Protein AF-0000000085014020 (afdb_homodimer)

Structure (mmCIF, N/CA/C/O backbone):
data_AF-0000000085014020-model_v1
#
loop_
_entity.id
_entity.type
_entity.pdbx_description
1 polymer 'DinB/YfiT family protein'
#
loop_
_atom_site.group_PDB
_atom_site.id
_atom_site.type_symbol
_atom_site.label_atom_id
_atom_site.label_alt_id
_atom_site.label_comp_id
_atom_site.label_asym_id
_atom_site.label_entity_id
_atom_site.label_seq_id
_atom_site.pdbx_PDB_ins_code
_atom_site.Cartn_x
_atom_site.Cartn_y
_atom_site.Cartn_z
_atom_site.occupancy
_atom_site.B_iso_or_equiv
_atom_site.auth_seq_id
_atom_site.auth_comp_id
_atom_site.auth_asym_id
_atom_site.auth_atom_id
_atom_site.pdbx_PDB_model_num
ATOM 1 N N . MET A 1 1 ? 12.609 -17.344 11.773 1 92.31 1 MET A N 1
ATOM 2 C CA . MET A 1 1 ? 11.641 -16.344 12.195 1 92.31 1 MET A CA 1
ATOM 3 C C . MET A 1 1 ? 10.984 -16.734 13.516 1 92.31 1 MET A C 1
ATOM 5 O O . MET A 1 1 ? 10.555 -17.875 13.688 1 92.31 1 MET A O 1
ATOM 9 N N . THR A 1 2 ? 10.836 -15.805 14.453 1 94.69 2 THR A N 1
ATOM 10 C CA . THR A 1 2 ? 10.18 -16.109 15.719 1 94.69 2 THR A CA 1
ATOM 11 C C . THR A 1 2 ? 8.688 -16.359 15.508 1 94.69 2 THR A C 1
ATOM 13 O O . THR A 1 2 ? 8.125 -15.93 14.5 1 94.69 2 THR A O 1
ATOM 16 N N . PRO A 1 3 ? 8.094 -17.031 16.422 1 96.56 3 PRO A N 1
AT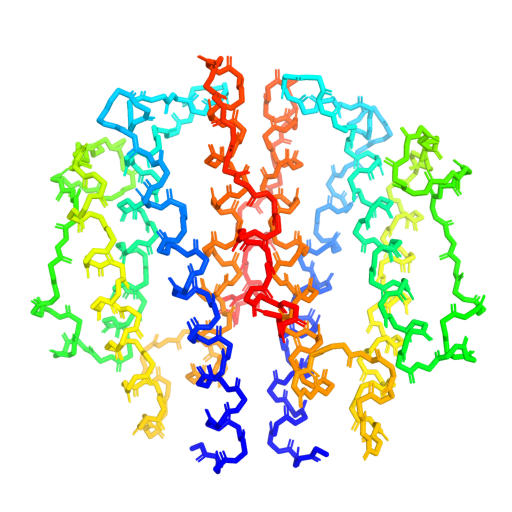OM 17 C CA . PRO A 1 3 ? 6.66 -17.297 16.297 1 96.56 3 PRO A CA 1
ATOM 18 C C . PRO A 1 3 ? 5.832 -16.016 16.172 1 96.56 3 PRO A C 1
ATOM 20 O O . PRO A 1 3 ? 4.879 -15.961 15.398 1 96.56 3 PRO A O 1
ATOM 23 N N . GLU A 1 4 ? 6.191 -15.008 16.875 1 97.12 4 GLU A N 1
ATOM 24 C CA . GLU A 1 4 ? 5.438 -13.758 16.812 1 97.12 4 GLU A CA 1
ATOM 25 C C . GLU A 1 4 ? 5.594 -13.094 15.445 1 97.12 4 GLU A C 1
ATOM 27 O O . GLU A 1 4 ? 4.609 -12.641 14.859 1 97.12 4 GLU A O 1
ATOM 32 N N . THR A 1 5 ? 6.883 -13.047 14.977 1 97.62 5 THR A N 1
ATOM 33 C CA . THR A 1 5 ? 7.129 -12.445 13.672 1 97.62 5 THR A CA 1
ATOM 34 C C . THR A 1 5 ? 6.383 -13.195 12.578 1 97.62 5 THR A C 1
ATOM 36 O O . THR A 1 5 ? 5.762 -12.578 11.703 1 97.62 5 THR A O 1
ATOM 39 N N . ARG A 1 6 ? 6.398 -14.508 12.742 1 98.12 6 ARG A N 1
ATOM 40 C CA . ARG A 1 6 ? 5.688 -15.344 11.781 1 98.12 6 ARG A CA 1
ATOM 41 C C . ARG A 1 6 ? 4.188 -15.055 11.805 1 98.12 6 ARG A C 1
ATOM 43 O O . ARG A 1 6 ? 3.557 -14.93 10.758 1 98.12 6 ARG A O 1
ATOM 50 N N . ALA A 1 7 ? 3.625 -14.961 12.953 1 98.44 7 ALA A N 1
ATOM 51 C CA . ALA A 1 7 ? 2.189 -14.734 13.102 1 98.44 7 ALA A CA 1
ATOM 52 C C . ALA A 1 7 ? 1.787 -13.367 12.547 1 98.44 7 ALA A C 1
ATOM 54 O O . ALA A 1 7 ? 0.738 -13.234 11.914 1 98.44 7 ALA A O 1
ATOM 55 N N . VAL A 1 8 ? 2.609 -12.359 12.812 1 98.5 8 VAL A N 1
ATOM 56 C CA . VAL A 1 8 ? 2.344 -11.008 12.328 1 98.5 8 VAL A CA 1
ATOM 57 C C . VAL A 1 8 ? 2.346 -10.992 10.805 1 98.5 8 VAL A C 1
ATOM 59 O O . VAL A 1 8 ? 1.437 -10.445 10.18 1 98.5 8 VAL A O 1
ATOM 62 N N . LEU A 1 9 ? 3.344 -11.641 10.203 1 98.75 9 LEU A N 1
ATOM 63 C CA . LEU A 1 9 ? 3.459 -11.648 8.75 1 98.75 9 LEU A CA 1
ATOM 64 C C . LEU A 1 9 ? 2.363 -12.508 8.125 1 98.75 9 LEU A C 1
ATOM 66 O O . LEU A 1 9 ? 1.848 -12.18 7.055 1 98.75 9 LEU A O 1
ATOM 70 N N . ALA A 1 10 ? 2.006 -13.641 8.797 1 98.81 10 ALA A N 1
ATOM 71 C CA . ALA A 1 10 ? 0.925 -14.484 8.297 1 98.81 10 ALA A CA 1
ATOM 72 C C . ALA A 1 10 ? -0.384 -13.703 8.211 1 98.81 10 ALA A C 1
ATOM 74 O O . ALA A 1 10 ? -1.109 -13.805 7.215 1 98.81 10 ALA A O 1
ATOM 75 N N . THR A 1 11 ? -0.675 -12.953 9.227 1 98.75 11 THR A N 1
ATOM 76 C CA . THR A 1 11 ? -1.887 -12.141 9.281 1 98.75 11 THR A CA 1
ATOM 77 C C . THR A 1 11 ? -1.892 -11.102 8.164 1 98.75 11 THR A C 1
ATOM 79 O O . THR A 1 11 ? -2.908 -10.906 7.496 1 98.75 11 THR A O 1
ATOM 82 N N . ALA A 1 12 ? -0.792 -10.438 7.949 1 98.75 12 ALA A N 1
ATOM 83 C CA . ALA A 1 12 ? -0.686 -9.414 6.914 1 98.75 12 ALA A CA 1
ATOM 84 C C . ALA A 1 12 ? -0.849 -10.023 5.523 1 98.75 12 ALA A C 1
ATOM 86 O O . ALA A 1 12 ? -1.526 -9.445 4.664 1 98.75 12 ALA A O 1
ATOM 87 N N . VAL A 1 13 ? -0.208 -11.148 5.309 1 98.88 13 VAL A N 1
ATOM 88 C CA . VAL A 1 13 ? -0.276 -11.836 4.02 1 98.88 13 VAL A CA 1
ATOM 89 C C . VAL A 1 13 ? -1.709 -12.289 3.752 1 98.88 13 VAL A C 1
ATOM 91 O O . VAL A 1 13 ? -2.211 -12.148 2.635 1 98.88 13 VAL A O 1
ATOM 94 N N . GLU A 1 14 ? -2.363 -12.852 4.727 1 98.75 14 GLU A N 1
ATOM 95 C CA . GLU A 1 14 ? -3.754 -13.266 4.574 1 98.75 14 GLU A CA 1
ATOM 96 C C . GLU A 1 14 ? -4.652 -12.078 4.254 1 98.75 14 GLU A C 1
ATOM 98 O O . GLU A 1 14 ? -5.535 -12.172 3.395 1 98.75 14 GLU A O 1
ATOM 103 N N . ALA A 1 15 ? -4.52 -10.961 4.953 1 98.81 15 ALA A N 1
ATOM 104 C CA . ALA A 1 15 ? -5.289 -9.75 4.672 1 98.81 15 ALA A CA 1
ATOM 105 C C . ALA A 1 15 ? -5.078 -9.289 3.234 1 98.81 15 ALA A C 1
ATOM 107 O O . ALA A 1 15 ? -6.035 -8.922 2.547 1 98.81 15 ALA A O 1
ATOM 108 N N . ASN A 1 16 ? -3.801 -9.258 2.75 1 98.88 16 ASN A N 1
ATOM 109 C CA . ASN A 1 16 ? -3.486 -8.891 1.374 1 98.88 16 ASN A CA 1
ATOM 110 C C . ASN A 1 16 ? -4.203 -9.797 0.375 1 98.88 16 ASN A C 1
ATOM 112 O O . ASN A 1 16 ? -4.754 -9.32 -0.616 1 98.88 16 ASN A O 1
ATOM 116 N N . SER A 1 17 ? -4.211 -11.102 0.673 1 98.81 17 SER A N 1
ATOM 117 C CA . SER A 1 17 ? -4.852 -12.062 -0.216 1 98.81 17 SER A CA 1
ATOM 118 C C . SER A 1 17 ? -6.363 -11.852 -0.264 1 98.81 17 SER A C 1
ATOM 120 O O . SER A 1 17 ? -6.977 -11.969 -1.327 1 98.81 17 SER A O 1
ATOM 122 N N . ARG A 1 18 ? -6.926 -11.539 0.831 1 98.62 18 ARG A N 1
ATOM 123 C CA . ARG A 1 18 ? -8.359 -11.281 0.871 1 98.62 18 ARG A CA 1
ATOM 124 C C . ARG A 1 18 ? -8.711 -10.031 0.068 1 98.62 18 ARG A C 1
ATOM 126 O O . ARG A 1 18 ? -9.742 -9.992 -0.613 1 98.62 18 ARG A O 1
ATOM 133 N N . VAL A 1 19 ? -7.906 -8.992 0.158 1 98.88 19 VAL A N 1
ATOM 134 C CA . VAL A 1 19 ? -8.125 -7.785 -0.636 1 98.88 19 VAL A CA 1
ATOM 135 C C . VAL A 1 19 ? -8.055 -8.125 -2.123 1 98.88 19 VAL A C 1
ATOM 137 O O . VAL A 1 19 ? -8.906 -7.688 -2.906 1 98.88 19 VAL A O 1
ATOM 140 N N . ASN A 1 20 ? -7.059 -8.898 -2.502 1 98.81 20 ASN A N 1
ATOM 141 C CA . ASN A 1 20 ? -6.953 -9.344 -3.891 1 98.81 20 ASN A CA 1
ATOM 142 C C . ASN A 1 20 ? -8.18 -10.133 -4.32 1 98.81 20 ASN A C 1
ATOM 144 O O . ASN A 1 20 ? -8.648 -9.992 -5.453 1 98.81 20 ASN A O 1
ATOM 148 N N . ASP A 1 21 ? -8.672 -11.008 -3.418 1 98.62 21 ASP A N 1
ATOM 149 C CA . ASP A 1 21 ? -9.859 -11.797 -3.715 1 98.62 21 ASP A CA 1
ATOM 150 C C . ASP A 1 21 ? -11.062 -10.891 -3.992 1 98.62 21 ASP A C 1
ATOM 152 O O . ASP A 1 21 ? -11.805 -11.117 -4.949 1 98.62 21 ASP A O 1
ATOM 156 N N . VAL A 1 22 ? -11.32 -9.875 -3.123 1 98.69 22 VAL A N 1
ATOM 157 C CA . VAL A 1 22 ? -12.43 -8.93 -3.289 1 98.69 22 VAL A CA 1
ATOM 158 C C . VAL A 1 22 ? -12.297 -8.211 -4.629 1 98.69 22 VAL A C 1
ATOM 160 O O . VAL A 1 22 ? -13.273 -8.078 -5.367 1 98.69 22 VAL A O 1
ATOM 163 N N . LEU A 1 23 ? -11.039 -7.766 -4.977 1 98.88 23 LEU A N 1
ATOM 164 C CA . LEU A 1 23 ? -10.797 -7.059 -6.227 1 98.88 23 LEU A CA 1
ATOM 165 C C . LEU A 1 23 ? -11.102 -7.953 -7.426 1 98.88 23 LEU A C 1
ATOM 167 O O . LEU A 1 23 ? -11.875 -7.57 -8.312 1 98.88 23 LEU A O 1
ATOM 171 N N . CYS A 1 24 ? -10.578 -9.117 -7.43 1 98.81 24 CYS A N 1
ATOM 172 C CA . CYS A 1 24 ? -10.734 -10.016 -8.57 1 98.81 24 CYS A CA 1
ATOM 173 C C . CYS A 1 24 ? -12.195 -10.438 -8.734 1 98.81 24 CYS A C 1
ATOM 175 O O . CYS A 1 24 ? -12.664 -10.625 -9.852 1 98.81 24 CYS A O 1
ATOM 177 N N . ALA A 1 25 ? -12.914 -10.625 -7.555 1 98.62 25 ALA A N 1
ATOM 178 C CA . ALA A 1 25 ? -14.32 -11.008 -7.609 1 98.62 25 ALA A CA 1
ATOM 179 C C . ALA A 1 25 ? -15.164 -9.898 -8.227 1 98.62 25 ALA A C 1
ATOM 181 O O . ALA A 1 25 ? -16.219 -10.164 -8.805 1 98.62 25 ALA A O 1
ATOM 182 N N . HIS A 1 26 ? -14.727 -8.688 -8.164 1 98.75 26 HIS A N 1
ATOM 183 C CA . HIS A 1 26 ? -15.43 -7.52 -8.695 1 98.75 26 HIS A CA 1
ATOM 184 C C . HIS A 1 26 ? -15.211 -7.371 -10.195 1 98.75 26 HIS A C 1
ATOM 186 O O . HIS A 1 26 ? -16.031 -6.781 -10.898 1 98.75 26 HIS A O 1
ATOM 192 N N . LEU A 1 27 ? -14.164 -7.879 -10.727 1 98.81 27 LEU A N 1
ATOM 193 C CA . LEU A 1 27 ? -13.727 -7.625 -12.094 1 98.81 27 LEU A CA 1
ATOM 194 C C . LEU A 1 27 ? -14.461 -8.531 -13.078 1 98.81 27 LEU A C 1
ATOM 196 O O . LEU A 1 27 ? -14.781 -9.672 -12.758 1 98.81 27 LEU A O 1
ATOM 200 N N . THR A 1 28 ? -14.688 -7.996 -14.289 1 98.38 28 THR A N 1
ATOM 201 C CA . THR A 1 28 ? -15.148 -8.734 -15.461 1 98.38 28 THR A CA 1
ATOM 202 C C . THR A 1 28 ? -14.055 -8.781 -16.531 1 98.38 28 THR A C 1
ATOM 204 O O . THR A 1 28 ? -13.086 -8.016 -16.469 1 98.38 28 THR A O 1
ATOM 207 N N . PRO A 1 29 ? -14.211 -9.68 -17.438 1 96.62 29 PRO A N 1
ATOM 208 C CA . PRO A 1 29 ? -13.219 -9.695 -18.516 1 96.62 29 PRO A CA 1
ATOM 209 C C . PRO A 1 29 ? -13.094 -8.344 -19.219 1 96.62 29 PRO A C 1
ATOM 211 O O . PRO A 1 29 ? -12 -7.965 -19.641 1 96.62 29 PRO A O 1
ATOM 214 N N . GLU A 1 30 ? -14.156 -7.645 -19.422 1 97.88 30 GLU A N 1
ATOM 215 C CA . GLU A 1 30 ? -14.102 -6.309 -20.016 1 97.88 30 GLU A CA 1
ATOM 216 C C . GLU A 1 30 ? -13.281 -5.355 -19.156 1 97.88 30 GLU A C 1
ATOM 218 O O . GLU A 1 30 ? -12.453 -4.602 -19.672 1 97.88 30 GLU A O 1
ATOM 223 N N . MET A 1 31 ? -13.453 -5.402 -17.859 1 98.75 31 MET A N 1
ATOM 224 C CA . MET A 1 31 ? -12.711 -4.555 -16.922 1 98.75 31 MET A CA 1
ATOM 225 C C . MET A 1 31 ? -11.227 -4.887 -16.953 1 98.75 31 MET A C 1
ATOM 227 O O . MET A 1 31 ? -10.383 -4.004 -16.766 1 98.75 31 MET A O 1
ATOM 231 N N . MET A 1 32 ? -10.914 -6.133 -17.266 1 98.31 32 MET A N 1
ATOM 232 C CA . MET A 1 32 ? -9.516 -6.574 -17.297 1 98.31 32 MET A CA 1
ATOM 233 C C . MET A 1 32 ? -8.75 -5.871 -18.422 1 98.31 32 MET A C 1
ATOM 235 O O . MET A 1 32 ? -7.527 -5.75 -18.359 1 98.31 32 MET A O 1
ATOM 239 N N . ARG A 1 33 ? -9.406 -5.293 -19.359 1 97.12 33 ARG A N 1
ATOM 240 C CA . ARG A 1 33 ? -8.781 -4.656 -20.5 1 97.12 33 ARG A CA 1
ATOM 241 C C . ARG A 1 33 ? -8.656 -3.15 -20.297 1 97.12 33 ARG A C 1
ATOM 243 O O . ARG A 1 33 ? -8.031 -2.459 -21.109 1 97.12 33 ARG A O 1
ATOM 250 N N . ALA A 1 34 ? -9.25 -2.658 -19.219 1 97.44 34 ALA A N 1
ATOM 251 C CA . ALA A 1 34 ? -9.133 -1.233 -18.938 1 97.44 34 ALA A CA 1
ATOM 252 C C . ALA A 1 34 ? -7.672 -0.838 -18.719 1 97.44 34 ALA A C 1
ATOM 254 O O . ALA A 1 34 ? -6.926 -1.539 -18.031 1 97.44 34 ALA A O 1
ATOM 255 N N . ARG A 1 35 ? -7.289 0.316 -19.312 1 95.56 35 ARG A N 1
ATOM 256 C CA . ARG A 1 35 ? -5.891 0.739 -19.297 1 95.56 35 ARG A CA 1
ATOM 257 C C . ARG A 1 35 ? -5.68 1.901 -18.344 1 95.56 35 ARG A C 1
ATOM 259 O O . ARG A 1 35 ? -6.5 2.82 -18.281 1 95.56 35 ARG A O 1
ATOM 266 N N . THR A 1 36 ? -4.594 1.835 -17.562 1 95.44 36 THR A N 1
ATOM 267 C CA . THR A 1 36 ? -4.184 2.939 -16.703 1 95.44 36 THR A CA 1
ATOM 268 C C . THR A 1 36 ? -3.854 4.176 -17.531 1 95.44 36 THR A C 1
ATOM 270 O O . THR A 1 36 ? -3.18 4.082 -18.562 1 95.44 36 THR A O 1
ATOM 273 N N . PRO A 1 37 ? -4.43 5.363 -17.125 1 91.94 37 PRO A N 1
ATOM 274 C CA . PRO A 1 37 ? -4.199 6.582 -17.906 1 91.94 37 PRO A CA 1
ATOM 275 C C . PRO A 1 37 ? -2.717 6.898 -18.094 1 91.94 37 PRO A C 1
ATOM 277 O O . PRO A 1 37 ? -1.906 6.594 -17.203 1 91.94 37 PRO A O 1
ATOM 280 N N . GLY A 1 38 ? -2.34 7.512 -19.234 1 89.38 38 GLY A N 1
ATOM 281 C CA . GLY A 1 38 ? -0.954 7.82 -19.547 1 89.38 38 GLY A CA 1
ATOM 282 C C . GLY A 1 38 ? -0.246 6.699 -20.281 1 89.38 38 GLY A C 1
ATOM 283 O O . GLY A 1 38 ? 0.981 6.707 -20.406 1 89.38 38 GLY A O 1
ATOM 284 N N . GLY A 1 39 ? -1.031 5.762 -20.719 1 88.19 39 GLY A N 1
ATOM 285 C CA . GLY A 1 39 ? -0.469 4.672 -21.5 1 88.19 39 GLY A CA 1
ATOM 286 C C . GLY A 1 39 ? 0.188 3.604 -20.656 1 88.19 39 GLY A C 1
ATOM 287 O O . GLY A 1 39 ? 1.183 3 -21.062 1 88.19 39 GLY A O 1
ATOM 288 N N . GLY A 1 40 ? -0.297 3.373 -19.469 1 91.62 40 GLY A N 1
ATOM 289 C CA . GLY A 1 40 ? 0.244 2.355 -18.594 1 91.62 40 GLY A CA 1
ATOM 290 C C . GLY A 1 40 ? -0.35 0.98 -18.828 1 91.62 40 GLY A C 1
ATOM 291 O O . GLY A 1 40 ? -0.968 0.735 -19.859 1 91.62 40 GLY A O 1
ATOM 292 N N . MET A 1 41 ? -0.171 0.088 -18.016 1 95.12 41 MET A N 1
ATOM 293 C CA . MET A 1 41 ? -0.61 -1.302 -18.094 1 95.12 41 MET A CA 1
ATOM 294 C C . MET A 1 41 ? -2.129 -1.398 -17.984 1 95.12 41 MET A C 1
ATOM 296 O O . MET A 1 41 ? -2.775 -0.511 -17.438 1 95.12 41 MET A O 1
ATOM 300 N N . THR A 1 42 ? -2.66 -2.479 -18.656 1 96.56 42 THR A N 1
ATOM 301 C CA . THR A 1 42 ? -4.051 -2.838 -18.406 1 96.56 42 THR A CA 1
ATOM 302 C C . THR A 1 42 ? -4.207 -3.447 -17.016 1 96.56 42 THR A C 1
ATOM 304 O O . THR A 1 42 ? -3.217 -3.773 -16.359 1 96.56 42 THR A O 1
ATOM 307 N N . VAL A 1 43 ? -5.504 -3.541 -16.578 1 98.06 43 VAL A N 1
ATOM 308 C CA . VAL A 1 43 ? -5.797 -4.195 -15.305 1 98.06 43 VAL A CA 1
ATOM 309 C C . VAL A 1 43 ? -5.219 -5.609 -15.305 1 98.06 43 VAL A C 1
ATOM 311 O O . VAL A 1 43 ? -4.559 -6.016 -14.344 1 98.06 43 VAL A O 1
ATOM 314 N N . ALA A 1 44 ? -5.43 -6.344 -16.438 1 97.75 44 ALA A N 1
ATOM 315 C CA . ALA A 1 44 ? -4.895 -7.699 -16.547 1 97.75 44 ALA A CA 1
ATOM 316 C C . ALA A 1 44 ? -3.375 -7.703 -16.422 1 97.75 44 ALA A C 1
ATOM 318 O O . ALA A 1 44 ? -2.805 -8.547 -15.734 1 97.75 44 ALA A O 1
ATOM 319 N N . GLN A 1 45 ? -2.771 -6.785 -17.031 1 96.81 45 GLN A N 1
ATOM 320 C CA . GLN A 1 45 ? -1.314 -6.707 -17 1 96.81 45 GLN A CA 1
ATOM 321 C C . GLN A 1 45 ? -0.809 -6.363 -15.609 1 96.81 45 GLN A C 1
ATOM 323 O O . GLN A 1 45 ? 0.24 -6.852 -15.18 1 96.81 45 GLN A O 1
ATOM 328 N N . HIS A 1 46 ? -1.526 -5.496 -14.875 1 97.31 46 HIS A N 1
ATOM 329 C CA . HIS A 1 46 ? -1.147 -5.188 -13.5 1 97.31 46 HIS A CA 1
ATOM 330 C C . HIS A 1 46 ? -1.191 -6.43 -12.617 1 97.31 46 HIS A C 1
ATOM 332 O O . HIS A 1 46 ? -0.254 -6.695 -11.867 1 97.31 46 HIS A O 1
ATOM 338 N N . LEU A 1 47 ? -2.312 -7.199 -12.719 1 98 47 LEU A N 1
ATOM 339 C CA . LEU A 1 47 ? -2.453 -8.391 -11.891 1 98 47 LEU A CA 1
ATOM 340 C C . LEU A 1 47 ? -1.38 -9.422 -12.234 1 98 47 LEU A C 1
ATOM 342 O O . LEU A 1 47 ? -0.818 -10.062 -11.344 1 98 47 LEU A O 1
ATOM 346 N N . ALA A 1 48 ? -1.064 -9.555 -13.539 1 97.5 48 ALA A N 1
ATOM 347 C CA . ALA A 1 48 ? 0.022 -10.438 -13.961 1 97.5 48 ALA A CA 1
ATOM 348 C C . ALA A 1 48 ? 1.363 -9.953 -13.414 1 97.5 48 ALA A C 1
ATOM 350 O O . ALA A 1 48 ? 2.186 -10.758 -12.969 1 97.5 48 ALA A O 1
ATOM 351 N N . HIS A 1 49 ? 1.647 -8.672 -13.43 1 96.94 49 HIS A N 1
ATOM 352 C CA . HIS A 1 49 ? 2.875 -8.07 -12.922 1 96.94 49 HIS A CA 1
ATOM 353 C C . HIS A 1 49 ? 3.025 -8.305 -11.422 1 96.94 49 HIS A C 1
ATOM 355 O O . HIS A 1 49 ? 4.113 -8.641 -10.953 1 96.94 49 HIS A O 1
ATOM 361 N N . MET A 1 50 ? 1.917 -8.164 -10.688 1 97.69 50 MET A N 1
ATOM 362 C CA . MET A 1 50 ? 1.941 -8.398 -9.242 1 97.69 50 MET A CA 1
ATOM 363 C C . MET A 1 50 ? 2.375 -9.828 -8.938 1 97.69 50 MET A C 1
ATOM 365 O O . MET A 1 50 ? 3.291 -10.047 -8.148 1 97.69 50 MET A O 1
ATOM 369 N N . ALA A 1 51 ? 1.766 -10.773 -9.625 1 98 51 ALA A N 1
ATOM 370 C CA . ALA A 1 51 ? 2.119 -12.172 -9.398 1 98 51 ALA A CA 1
ATOM 371 C C . ALA A 1 51 ? 3.535 -12.461 -9.891 1 98 51 ALA A C 1
ATOM 373 O O . ALA A 1 51 ? 4.32 -13.109 -9.188 1 98 51 ALA A O 1
ATOM 374 N N . GLY A 1 52 ? 3.879 -11.961 -11.047 1 96.5 52 GLY A N 1
ATOM 375 C CA . GLY A 1 52 ? 5.16 -12.258 -11.672 1 96.5 52 GLY A CA 1
ATOM 376 C C . GLY A 1 52 ? 6.344 -11.711 -10.898 1 96.5 52 GLY A C 1
ATOM 377 O O . GLY A 1 52 ? 7.367 -12.383 -10.758 1 96.5 52 GLY A O 1
ATOM 378 N N . VAL A 1 53 ? 6.305 -10.492 -10.43 1 96.94 53 VAL A N 1
ATOM 379 C CA . VAL A 1 53 ? 7.406 -9.867 -9.695 1 96.94 53 VAL A CA 1
ATOM 380 C C . VAL A 1 53 ? 7.625 -10.602 -8.375 1 96.94 53 VAL A C 1
ATOM 382 O O . VAL A 1 53 ? 8.766 -10.82 -7.961 1 96.94 53 VAL A O 1
ATOM 385 N N . THR A 1 54 ? 6.504 -11.008 -7.68 1 98.31 54 THR A N 1
ATOM 386 C CA . THR A 1 54 ? 6.645 -11.789 -6.453 1 98.31 54 THR A CA 1
ATOM 387 C C . THR A 1 54 ? 7.328 -13.125 -6.734 1 98.31 54 THR A C 1
ATOM 389 O O . THR A 1 54 ? 8.203 -13.547 -5.977 1 98.31 54 THR A O 1
ATOM 392 N N . GLN A 1 55 ? 6.973 -13.758 -7.828 1 97.69 55 GLN A N 1
ATOM 393 C CA . GLN A 1 55 ? 7.613 -15.008 -8.219 1 97.69 55 GLN A CA 1
ATOM 394 C C . GLN A 1 55 ? 9.102 -14.797 -8.508 1 97.69 55 GLN A C 1
ATOM 396 O O . GLN A 1 55 ? 9.93 -15.625 -8.125 1 97.69 55 GLN A O 1
ATOM 401 N N . GLU A 1 56 ? 9.398 -13.734 -9.18 1 96.25 56 GLU A N 1
ATOM 402 C CA . GLU A 1 56 ? 10.789 -13.438 -9.523 1 96.25 56 GLU A CA 1
ATOM 403 C C . GLU A 1 56 ? 11.641 -13.242 -8.273 1 96.25 56 GLU A C 1
ATOM 405 O O . GLU A 1 56 ? 12.719 -13.812 -8.156 1 96.25 56 GLU A O 1
ATOM 410 N N . TRP A 1 57 ? 11.195 -12.445 -7.395 1 98.25 57 TRP A N 1
ATOM 411 C CA . TRP A 1 57 ? 11.945 -12.234 -6.16 1 98.25 57 TRP A CA 1
ATOM 412 C C . TRP A 1 57 ? 12.016 -13.516 -5.34 1 98.25 57 TRP A C 1
ATOM 414 O O . TRP A 1 57 ? 13.039 -13.789 -4.703 1 98.25 57 TRP A O 1
ATOM 424 N N . LEU A 1 58 ? 10.875 -14.312 -5.312 1 98.75 58 LEU A N 1
ATOM 425 C CA . LEU A 1 58 ? 10.875 -15.602 -4.617 1 98.75 58 LEU A CA 1
ATOM 426 C C . LEU A 1 58 ? 11.961 -16.516 -5.176 1 98.75 58 LEU A C 1
ATOM 428 O O . LEU A 1 58 ? 12.594 -17.266 -4.43 1 98.75 58 LEU A O 1
ATOM 432 N N . SER A 1 59 ? 12.195 -16.469 -6.512 1 98.44 59 SER A N 1
ATOM 433 C CA . SER A 1 59 ? 13.188 -17.328 -7.145 1 98.44 59 SER A CA 1
ATOM 434 C C . SER A 1 59 ? 14.594 -17.016 -6.645 1 98.44 59 SER A C 1
ATOM 436 O O . SER A 1 59 ? 15.469 -17.875 -6.645 1 98.44 59 SER A O 1
ATOM 438 N N . LEU A 1 60 ? 14.867 -15.75 -6.207 1 98.5 60 LEU A N 1
ATOM 439 C CA . LEU A 1 60 ? 16.156 -15.344 -5.648 1 98.5 60 LEU A CA 1
ATOM 440 C C . LEU A 1 60 ? 16.312 -15.875 -4.23 1 98.5 60 LEU A C 1
ATOM 442 O O . LEU A 1 60 ? 17.438 -16.031 -3.748 1 98.5 60 LEU A O 1
ATOM 446 N N . LEU A 1 61 ? 15.156 -16.156 -3.582 1 98.62 61 LEU A N 1
ATOM 447 C CA . LEU A 1 61 ? 15.188 -16.781 -2.262 1 98.62 61 LEU A CA 1
ATOM 448 C C . LEU A 1 61 ? 15.281 -18.297 -2.377 1 98.62 61 LEU A C 1
ATOM 450 O O . LEU A 1 61 ? 16.062 -18.922 -1.666 1 98.62 61 LEU A O 1
ATOM 454 N N . ASP A 1 62 ? 14.531 -18.812 -3.232 1 98.62 62 ASP A N 1
ATOM 455 C CA . ASP A 1 62 ? 14.422 -20.25 -3.439 1 98.62 62 ASP A CA 1
ATOM 456 C C . ASP A 1 62 ? 13.883 -20.578 -4.832 1 98.62 62 ASP A C 1
ATOM 458 O O . ASP A 1 62 ? 12.672 -20.531 -5.059 1 98.62 62 ASP A O 1
ATOM 462 N N . GLU A 1 63 ? 14.719 -20.938 -5.781 1 97.88 63 GLU A N 1
ATOM 463 C CA . GLU A 1 63 ? 14.344 -21.203 -7.164 1 97.88 63 GLU A CA 1
ATOM 464 C C . GLU A 1 63 ? 13.391 -22.391 -7.262 1 97.88 63 GLU A C 1
ATOM 466 O O . GLU A 1 63 ? 12.484 -22.391 -8.094 1 97.88 63 GLU A O 1
ATOM 471 N N . GLY A 1 64 ? 13.602 -23.375 -6.441 1 98.06 64 GLY A N 1
ATOM 472 C CA . GLY A 1 64 ? 12.75 -24.562 -6.438 1 98.06 64 GLY A CA 1
ATOM 473 C C . GLY A 1 64 ? 11.32 -24.266 -6.039 1 98.06 64 GLY A C 1
ATOM 474 O O . GLY A 1 64 ? 10.383 -24.875 -6.559 1 98.06 64 GLY A O 1
ATOM 475 N N . ALA A 1 65 ? 11.086 -23.328 -5.156 1 98.38 65 ALA A N 1
ATOM 476 C CA . ALA A 1 65 ? 9.75 -22.922 -4.719 1 98.38 65 ALA A CA 1
ATOM 477 C C . ALA A 1 65 ? 9.047 -22.094 -5.785 1 98.38 65 ALA A C 1
ATOM 479 O O . ALA A 1 65 ? 7.828 -22.172 -5.934 1 98.38 65 ALA A O 1
ATOM 480 N N . ALA A 1 66 ? 9.836 -21.312 -6.508 1 98.44 66 ALA A N 1
ATOM 481 C CA . ALA A 1 66 ? 9.266 -20.359 -7.465 1 98.44 66 ALA A CA 1
ATOM 482 C C . ALA A 1 66 ? 8.938 -21.047 -8.789 1 98.44 66 ALA A C 1
ATOM 484 O O . ALA A 1 66 ? 7.926 -20.734 -9.422 1 98.44 66 ALA A O 1
ATOM 485 N N . SER A 1 67 ? 9.695 -22 -9.297 1 97.75 67 SER A N 1
ATOM 486 C CA . SER A 1 67 ? 9.703 -22.531 -10.656 1 97.75 67 SER A CA 1
ATOM 487 C C . SER A 1 67 ? 8.375 -23.219 -10.984 1 97.75 67 SER A C 1
ATOM 489 O O . SER A 1 67 ? 7.883 -23.10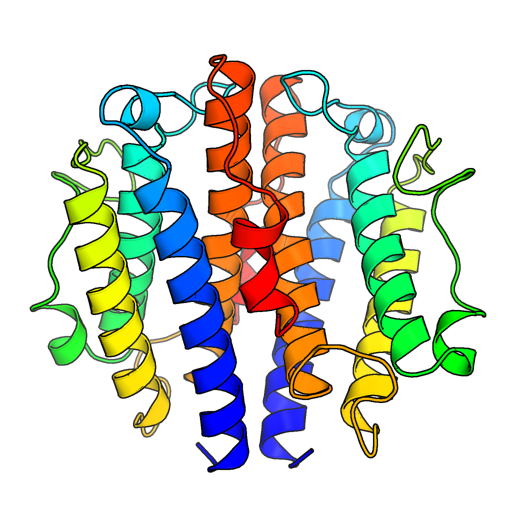9 -12.109 1 97.75 67 SER A O 1
ATOM 491 N N . PRO A 1 68 ? 7.711 -23.906 -10.062 1 97.88 68 PRO A N 1
ATOM 492 C CA . PRO A 1 68 ? 6.484 -24.625 -10.445 1 97.88 68 PRO A CA 1
ATOM 493 C C . PRO A 1 68 ? 5.262 -23.703 -10.477 1 97.88 68 PRO A C 1
ATOM 495 O O . PRO A 1 68 ? 4.176 -24.141 -10.875 1 97.88 68 PRO A O 1
ATOM 498 N N . LEU A 1 69 ? 5.332 -22.484 -9.992 1 97.88 69 LEU A N 1
ATOM 499 C CA . LEU A 1 69 ? 4.184 -21.594 -9.867 1 97.88 69 LEU A CA 1
ATOM 500 C C . LEU A 1 69 ? 3.68 -21.156 -11.242 1 97.88 69 LEU A C 1
ATOM 502 O O . LEU A 1 69 ? 4.477 -20.922 -12.156 1 97.88 69 LEU A O 1
ATOM 506 N N . PRO A 1 70 ? 2.377 -21.031 -11.352 1 96.62 70 PRO A N 1
ATOM 507 C CA . PRO A 1 70 ? 1.812 -20.594 -12.633 1 96.62 70 PRO A CA 1
ATOM 508 C C . PRO A 1 70 ? 2.098 -19.125 -12.938 1 96.62 70 PRO A C 1
ATOM 510 O O . PRO A 1 70 ? 2.391 -18.344 -12.031 1 96.62 70 PRO A O 1
ATOM 513 N N . ILE A 1 71 ? 2.072 -18.781 -14.203 1 92.25 71 ILE A N 1
ATOM 514 C CA . ILE A 1 71 ? 2.268 -17.422 -14.664 1 92.25 71 ILE A CA 1
ATOM 515 C C . ILE A 1 71 ? 1.008 -16.922 -15.375 1 92.25 71 ILE A C 1
ATOM 517 O O . ILE A 1 71 ? 0.209 -17.734 -15.859 1 92.25 71 ILE A O 1
ATOM 521 N N . LEU A 1 72 ? 0.78 -15.602 -15.383 1 94.5 72 LEU A N 1
ATOM 522 C CA . LEU A 1 72 ? -0.418 -14.977 -15.93 1 94.5 72 LEU A CA 1
ATOM 523 C C . LEU A 1 72 ? -0.099 -14.234 -17.219 1 94.5 72 LEU A C 1
ATOM 525 O O . LEU A 1 72 ? -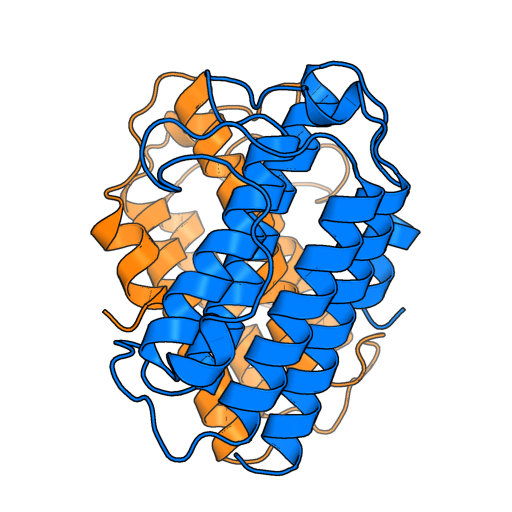0.886 -13.391 -17.672 1 94.5 72 LEU A O 1
ATOM 529 N N . TYR A 1 73 ? 1.089 -14.383 -17.734 1 90.25 73 TYR A N 1
ATOM 530 C CA . TYR A 1 73 ? 1.476 -13.609 -18.906 1 90.25 73 TYR A CA 1
ATOM 531 C C . TYR A 1 73 ? 2.32 -14.453 -19.859 1 90.25 73 TYR A C 1
ATOM 533 O O . TYR A 1 73 ? 2.867 -15.484 -19.453 1 90.25 73 TYR A O 1
ATOM 541 N N . GLU A 1 74 ? 2.117 -14.062 -21 1 87.62 74 GLU A N 1
ATOM 542 C CA . GLU A 1 74 ? 3.035 -14.547 -22.031 1 87.62 74 GLU A CA 1
ATOM 543 C C . GLU A 1 74 ? 4.059 -13.477 -22.406 1 87.62 74 GLU A C 1
ATOM 545 O O . GLU A 1 74 ? 3.723 -12.297 -22.484 1 87.62 74 GLU A O 1
ATOM 550 N N . GLY A 1 75 ? 5.363 -13.922 -22.547 1 80.44 75 GLY A N 1
ATOM 551 C CA . GLY A 1 75 ? 6.438 -12.984 -22.812 1 80.44 75 GLY A CA 1
ATOM 552 C C . GLY A 1 75 ? 7.234 -12.602 -21.578 1 80.44 75 GLY A C 1
ATOM 553 O O . GLY A 1 75 ? 7.223 -13.328 -20.594 1 80.44 75 GLY A O 1
ATOM 554 N N . THR A 1 76 ? 8.016 -11.477 -21.891 1 72.62 76 THR A N 1
ATOM 555 C CA . THR A 1 76 ? 8.836 -11.062 -20.75 1 72.62 76 THR A CA 1
ATOM 556 C C . THR A 1 76 ? 8.078 -10.07 -19.875 1 72.62 76 THR A C 1
ATOM 558 O O . THR A 1 76 ? 7.363 -9.203 -20.375 1 72.62 76 THR A O 1
ATOM 561 N N . LEU A 1 77 ? 8.07 -10.289 -18.547 1 67.88 77 LEU A N 1
ATOM 562 C CA . LEU A 1 77 ? 7.363 -9.469 -17.578 1 67.88 77 LEU A CA 1
ATOM 563 C C . LEU A 1 77 ? 7.848 -8.023 -17.625 1 67.88 77 LEU A C 1
ATOM 565 O O . LEU A 1 77 ? 7.141 -7.109 -17.188 1 67.88 77 LEU A O 1
ATOM 569 N N . TRP A 1 78 ? 8.906 -7.469 -18.156 1 63.5 78 TRP A N 1
ATOM 570 C CA . TRP A 1 78 ? 9.469 -6.125 -18.141 1 63.5 78 TRP A CA 1
ATOM 571 C C . TRP A 1 78 ? 9.078 -5.355 -19.406 1 63.5 78 TRP A C 1
ATOM 573 O O . TRP A 1 78 ? 8.922 -4.133 -19.359 1 63.5 78 TRP A O 1
ATOM 583 N N . ASP A 1 79 ? 9.039 -5.914 -20.656 1 59.56 79 ASP A N 1
ATOM 584 C CA . ASP A 1 79 ? 8.922 -5.117 -21.875 1 59.56 79 ASP A CA 1
ATOM 585 C C . ASP A 1 79 ? 7.52 -5.227 -22.469 1 59.56 79 ASP A C 1
ATOM 587 O O . ASP A 1 79 ? 6.91 -4.219 -22.828 1 59.56 79 ASP A O 1
ATOM 591 N N . THR A 1 80 ? 6.988 -6.102 -23.016 1 64.12 80 THR A N 1
ATOM 592 C CA . THR A 1 80 ? 5.781 -6.305 -23.812 1 64.12 80 THR A CA 1
ATOM 593 C C . THR A 1 80 ? 5.152 -7.66 -23.5 1 64.12 80 THR A C 1
ATOM 595 O O . THR A 1 80 ? 5.789 -8.703 -23.688 1 64.12 80 THR A O 1
ATOM 598 N N . PHE A 1 81 ? 4.297 -7.586 -22.297 1 75 81 PHE A N 1
ATOM 599 C CA . PHE A 1 81 ? 3.697 -8.898 -22.094 1 75 81 PHE A CA 1
ATOM 600 C C . PHE A 1 81 ? 2.191 -8.852 -22.328 1 75 81 PHE A C 1
ATOM 602 O O . PHE A 1 81 ? 1.579 -7.781 -22.234 1 75 81 PHE A O 1
ATOM 609 N N . THR A 1 82 ? 1.716 -10.016 -22.922 1 86.25 82 THR A N 1
ATOM 610 C CA . THR A 1 82 ? 0.281 -10.266 -23.016 1 86.25 82 THR A CA 1
ATOM 611 C C . THR A 1 82 ? -0.208 -11.016 -21.766 1 86.25 82 THR A C 1
ATOM 613 O O . THR A 1 82 ? 0.356 -12.047 -21.406 1 86.25 82 THR A O 1
ATOM 616 N N . ALA A 1 83 ? -1.303 -10.422 -21.094 1 93.31 83 ALA A N 1
ATOM 617 C CA . ALA A 1 83 ? -1.748 -10.977 -19.828 1 93.31 83 ALA A CA 1
ATOM 618 C C . ALA A 1 83 ? -3.074 -11.711 -19.969 1 93.31 83 ALA A C 1
ATOM 620 O O . ALA A 1 83 ? -3.881 -11.375 -20.844 1 93.31 83 ALA A O 1
ATOM 621 N N . GLN A 1 84 ? -3.201 -12.742 -19.125 1 93.88 84 GLN A N 1
ATOM 622 C CA . GLN A 1 84 ? -4.473 -13.453 -18.984 1 93.88 84 GLN A CA 1
ATOM 623 C C . GLN A 1 84 ? -5.578 -12.508 -18.516 1 93.88 84 GLN A C 1
ATOM 625 O O . GLN A 1 84 ? -5.383 -11.719 -17.594 1 93.88 84 GLN A O 1
ATOM 630 N N . GLU A 1 85 ? -6.801 -12.648 -19.203 1 96.69 85 GLU A N 1
ATOM 631 C CA . GLU A 1 85 ? -7.859 -11.68 -18.938 1 96.69 85 GLU A CA 1
ATOM 632 C C . GLU A 1 85 ? -9.016 -12.312 -18.172 1 96.69 85 GLU A C 1
ATOM 634 O O . GLU A 1 85 ? -10.117 -11.766 -18.141 1 96.69 85 GLU A O 1
ATOM 639 N N . ASP A 1 86 ? -8.836 -13.461 -17.578 1 97.56 86 ASP A N 1
ATOM 640 C CA . ASP A 1 86 ? -9.82 -14.078 -16.688 1 97.56 86 ASP A CA 1
ATOM 641 C C . ASP A 1 86 ? -9.547 -13.727 -15.227 1 97.56 86 ASP A C 1
ATOM 643 O O . ASP A 1 86 ? -8.578 -14.211 -14.633 1 97.56 86 ASP A O 1
ATOM 647 N N . PRO A 1 87 ? -10.492 -12.992 -14.625 1 98.31 87 PRO A N 1
ATOM 648 C CA . PRO A 1 87 ? -10.242 -12.562 -13.25 1 98.31 87 PRO A CA 1
ATOM 649 C C . PRO A 1 87 ? -10.195 -13.734 -12.266 1 98.31 87 PRO A C 1
ATOM 651 O O . PRO A 1 87 ? -9.469 -13.68 -11.273 1 98.31 87 PRO A O 1
ATOM 654 N N . ALA A 1 88 ? -10.977 -14.75 -12.492 1 98.12 88 ALA A N 1
ATOM 655 C CA . ALA A 1 88 ? -10.945 -15.914 -11.602 1 98.12 88 ALA A CA 1
ATOM 656 C C . ALA A 1 88 ? -9.57 -16.578 -11.625 1 98.12 88 ALA A C 1
ATOM 658 O O . ALA A 1 88 ? -9.062 -17 -10.578 1 98.12 88 ALA A O 1
ATOM 659 N N . ARG A 1 89 ? -8.992 -16.719 -12.797 1 98.12 89 ARG A N 1
ATOM 660 C CA . ARG A 1 89 ? -7.656 -17.281 -12.922 1 98.12 89 ARG A CA 1
ATOM 661 C C . ARG A 1 89 ? -6.621 -16.391 -12.25 1 98.12 89 ARG A C 1
ATOM 663 O O . ARG A 1 89 ? -5.684 -16.875 -11.617 1 98.12 89 ARG A O 1
ATOM 670 N N . ALA A 1 90 ? -6.742 -15.07 -12.414 1 98.5 90 ALA A N 1
ATOM 671 C CA . ALA A 1 90 ? -5.84 -14.133 -11.75 1 98.5 90 ALA A CA 1
ATOM 672 C C . ALA A 1 90 ? -5.879 -14.32 -10.234 1 98.5 90 ALA A C 1
ATOM 674 O O . ALA A 1 90 ? -4.832 -14.383 -9.586 1 98.5 90 ALA A O 1
ATOM 675 N N . ALA A 1 91 ? -7.094 -14.461 -9.672 1 98.62 91 ALA A N 1
ATOM 676 C CA . ALA A 1 91 ? -7.254 -14.656 -8.234 1 98.62 91 ALA A CA 1
ATOM 677 C C . ALA A 1 91 ? -6.555 -15.93 -7.773 1 98.62 91 ALA A C 1
ATOM 679 O O . ALA A 1 91 ? -5.848 -15.93 -6.762 1 98.62 91 ALA A O 1
ATOM 680 N N . GLU A 1 92 ? -6.789 -17 -8.5 1 98.56 92 GLU A N 1
ATOM 681 C CA . GLU A 1 92 ? -6.191 -18.297 -8.18 1 98.56 92 GLU A CA 1
ATOM 682 C C . GLU A 1 92 ? -4.668 -18.203 -8.156 1 98.56 92 GLU A C 1
ATOM 684 O O . GLU A 1 92 ? -4.027 -18.688 -7.211 1 98.56 92 GLU A O 1
ATOM 689 N N . VAL A 1 93 ? -4.066 -17.594 -9.156 1 98.62 93 VAL A N 1
ATOM 690 C CA . VAL A 1 93 ? -2.613 -17.516 -9.297 1 98.62 93 VAL A CA 1
ATOM 691 C C . VAL A 1 93 ? -2.039 -16.625 -8.203 1 98.62 93 VAL A C 1
ATOM 693 O O . VAL A 1 93 ? -1.022 -16.953 -7.59 1 98.62 93 VAL A O 1
ATOM 696 N N . LEU A 1 94 ? -2.641 -15.484 -7.918 1 98.81 94 LEU A N 1
ATOM 697 C CA . LEU A 1 94 ? -2.18 -14.594 -6.855 1 98.81 94 LEU A CA 1
ATOM 698 C C . LEU A 1 94 ? -2.168 -15.312 -5.512 1 98.81 94 LEU A C 1
ATOM 700 O O . LEU A 1 94 ? -1.219 -15.172 -4.738 1 98.81 94 LEU A O 1
ATOM 704 N N . ARG A 1 95 ? -3.205 -16.141 -5.262 1 98.75 95 ARG A N 1
ATOM 705 C CA . ARG A 1 95 ? -3.271 -16.891 -4.016 1 98.75 95 ARG A CA 1
ATOM 706 C C . ARG A 1 95 ? -2.133 -17.906 -3.924 1 98.75 95 ARG A C 1
ATOM 708 O O . ARG A 1 95 ? -1.489 -18.031 -2.881 1 98.75 95 ARG A O 1
ATOM 715 N N . GLU A 1 96 ? -1.926 -18.609 -5.016 1 98.81 96 GLU A N 1
ATOM 716 C CA . GLU A 1 96 ? -0.879 -19.625 -5.031 1 98.81 96 GLU A CA 1
ATOM 717 C C . GLU A 1 96 ? 0.5 -19 -4.832 1 98.81 96 GLU A C 1
ATOM 719 O O . GLU A 1 96 ? 1.32 -19.531 -4.078 1 98.81 96 GLU A O 1
ATOM 724 N N . VAL A 1 97 ? 0.806 -17.906 -5.469 1 98.81 97 VAL A N 1
ATOM 725 C CA . VAL A 1 97 ? 2.096 -17.219 -5.402 1 98.81 97 VAL A CA 1
ATOM 726 C C . VAL A 1 97 ? 2.34 -16.719 -3.986 1 98.81 97 VAL A C 1
ATOM 728 O O . VAL A 1 97 ? 3.426 -16.891 -3.434 1 98.81 97 VAL A O 1
ATOM 731 N N . TRP A 1 98 ? 1.32 -16.109 -3.363 1 98.88 98 TRP A N 1
ATOM 732 C CA . TRP A 1 98 ? 1.486 -15.555 -2.025 1 98.88 98 TRP A CA 1
ATOM 733 C C . TRP A 1 98 ? 1.651 -16.656 -0.992 1 98.88 98 TRP A C 1
ATOM 735 O O . TRP A 1 98 ? 2.418 -16.516 -0.036 1 98.88 98 TRP A O 1
ATOM 745 N N . ALA A 1 99 ? 0.839 -17.797 -1.146 1 98.88 99 ALA A N 1
ATOM 746 C CA . ALA A 1 99 ? 1.016 -18.938 -0.246 1 98.88 99 ALA A CA 1
ATOM 747 C C . ALA A 1 99 ? 2.449 -19.453 -0.294 1 98.88 99 ALA A C 1
ATOM 749 O O . ALA A 1 99 ? 3.066 -19.688 0.748 1 98.88 99 ALA A O 1
ATOM 750 N N . ALA A 1 100 ? 3.012 -19.625 -1.489 1 98.88 100 ALA A N 1
ATOM 751 C CA . ALA A 1 100 ? 4.375 -20.109 -1.667 1 98.88 100 ALA A CA 1
ATOM 752 C C . ALA A 1 100 ? 5.391 -19.125 -1.104 1 98.88 100 ALA A C 1
ATOM 754 O O . ALA A 1 100 ? 6.355 -19.516 -0.448 1 98.88 100 ALA A O 1
ATOM 755 N N . ALA A 1 101 ? 5.238 -17.797 -1.408 1 98.94 101 ALA A N 1
ATOM 756 C CA . ALA A 1 101 ? 6.148 -16.75 -0.927 1 98.94 101 ALA A CA 1
ATOM 757 C C . ALA A 1 101 ? 6.215 -16.75 0.597 1 98.94 101 ALA A C 1
ATOM 759 O O . ALA A 1 101 ? 7.305 -16.719 1.178 1 98.94 101 ALA A O 1
ATOM 760 N N . PHE A 1 102 ? 4.996 -16.844 1.245 1 98.94 102 PHE A N 1
ATOM 761 C CA . PHE A 1 102 ? 4.961 -16.812 2.703 1 98.94 102 PHE A CA 1
ATOM 762 C C . PHE A 1 102 ? 5.625 -18.047 3.291 1 98.94 102 PHE A C 1
ATOM 764 O O . PHE A 1 102 ? 6.492 -17.938 4.16 1 98.94 102 PHE A O 1
ATOM 771 N N . GLU A 1 103 ? 5.188 -19.219 2.84 1 98.69 103 GLU A N 1
ATOM 772 C CA . GLU A 1 103 ? 5.715 -20.469 3.385 1 98.69 103 GLU A CA 1
ATOM 773 C C . GLU A 1 103 ? 7.23 -20.531 3.24 1 98.69 103 GLU A C 1
ATOM 775 O O . GLU A 1 103 ? 7.934 -20.922 4.18 1 98.69 103 GLU A O 1
ATOM 780 N N . THR A 1 104 ? 7.738 -20.172 2.082 1 98.88 104 THR A N 1
ATOM 781 C CA . THR A 1 104 ? 9.172 -20.219 1.818 1 98.88 104 THR A CA 1
ATOM 782 C C . THR A 1 104 ? 9.922 -19.219 2.691 1 98.88 104 THR A C 1
ATOM 784 O O . THR A 1 104 ? 10.93 -19.562 3.316 1 98.88 104 THR A O 1
ATOM 787 N N . ALA A 1 105 ? 9.477 -17.969 2.758 1 98.81 105 ALA A N 1
ATOM 788 C CA . ALA A 1 105 ? 10.125 -16.922 3.541 1 98.81 105 ALA A CA 1
ATOM 789 C C . ALA A 1 105 ? 10.109 -17.266 5.027 1 98.81 105 ALA A C 1
ATOM 791 O O . ALA A 1 105 ? 11.102 -17.062 5.727 1 98.81 105 ALA A O 1
ATOM 792 N N . ALA A 1 106 ? 8.914 -17.781 5.508 1 98.12 106 ALA A N 1
ATOM 793 C CA . ALA A 1 106 ? 8.742 -18.062 6.93 1 98.12 106 ALA A CA 1
ATOM 794 C C . ALA A 1 106 ? 9.664 -19.188 7.387 1 98.12 106 ALA A C 1
ATOM 796 O O . ALA A 1 106 ? 10 -19.281 8.57 1 98.12 106 ALA A O 1
ATOM 797 N N . ASN A 1 107 ? 10.055 -20.031 6.449 1 97.62 107 ASN A N 1
ATOM 798 C CA . ASN A 1 107 ? 10.867 -21.188 6.805 1 97.62 107 ASN A CA 1
ATOM 799 C C . ASN A 1 107 ? 12.305 -21.031 6.316 1 97.62 107 ASN A C 1
ATOM 801 O O . ASN A 1 107 ? 13.125 -21.938 6.465 1 97.62 107 ASN A O 1
ATOM 805 N N . ALA A 1 108 ? 12.648 -19.844 5.836 1 97.44 108 ALA A N 1
ATOM 806 C CA . ALA A 1 108 ? 13.961 -19.641 5.238 1 97.44 108 ALA A CA 1
ATOM 807 C C . ALA A 1 108 ? 15.039 -19.5 6.312 1 97.44 108 ALA A C 1
ATOM 809 O O . ALA A 1 108 ? 14.805 -18.875 7.355 1 97.44 108 ALA A O 1
ATOM 810 N N . GLY A 1 109 ? 16.234 -20.062 6.074 1 94.31 109 GLY A N 1
ATOM 811 C CA . GLY A 1 109 ? 17.359 -19.938 6.984 1 94.31 109 GLY A CA 1
ATOM 812 C C . GLY A 1 109 ? 18.203 -18.703 6.723 1 94.31 109 GLY A C 1
ATOM 813 O O . GLY A 1 109 ? 19.141 -18.422 7.465 1 94.31 109 GLY A O 1
ATOM 814 N N . GLY A 1 110 ? 17.984 -17.969 5.711 1 96.06 110 GLY A N 1
ATOM 815 C CA . GLY A 1 110 ? 18.703 -16.766 5.281 1 96.06 110 GLY A CA 1
ATOM 816 C C . GLY A 1 110 ? 18.062 -16.094 4.09 1 96.06 110 GLY A C 1
ATOM 817 O O . GLY A 1 110 ? 16.906 -16.359 3.762 1 96.06 110 GLY A O 1
ATOM 818 N N . THR A 1 111 ? 18.812 -15.203 3.525 1 97.62 111 THR A N 1
ATOM 819 C CA . THR A 1 111 ? 18.234 -14.367 2.482 1 97.62 111 THR A CA 1
ATOM 820 C C . THR A 1 111 ? 18.547 -14.922 1.099 1 97.62 111 THR A C 1
ATOM 822 O O . THR A 1 111 ? 18.141 -14.352 0.085 1 97.62 111 THR A O 1
ATOM 825 N N . GLY A 1 112 ? 19.234 -15.969 0.974 1 97.12 112 GLY A N 1
ATOM 826 C CA . GLY A 1 112 ? 19.656 -16.422 -0.341 1 97.12 112 GLY A CA 1
ATOM 827 C C . GLY A 1 112 ? 20.344 -15.336 -1.154 1 97.12 112 GLY A C 1
ATOM 828 O O . GLY A 1 112 ? 21.281 -14.695 -0.681 1 97.12 112 GLY A O 1
ATOM 829 N N . LYS A 1 113 ? 19.844 -15.125 -2.398 1 98.31 113 LYS A N 1
ATOM 830 C CA . LYS A 1 113 ? 20.422 -14.117 -3.289 1 98.31 113 LYS A CA 1
ATOM 831 C C . LYS A 1 113 ? 19.672 -12.797 -3.191 1 98.31 113 LYS A C 1
ATOM 833 O O . LYS A 1 113 ? 19.922 -11.867 -3.963 1 98.31 113 LYS A O 1
ATOM 838 N N . LEU A 1 114 ? 18.719 -12.672 -2.311 1 98.31 114 LEU A N 1
ATOM 839 C CA . LEU A 1 114 ? 17.953 -11.438 -2.137 1 98.31 114 LEU A CA 1
ATOM 840 C C . LEU A 1 114 ? 18.875 -10.312 -1.665 1 98.31 114 LEU A C 1
ATOM 842 O O . LEU A 1 114 ? 19.75 -10.523 -0.837 1 98.31 114 LEU A O 1
ATOM 846 N N . SER A 1 115 ? 18.656 -9.094 -2.15 1 98.44 115 SER A N 1
ATOM 847 C CA . SER A 1 115 ? 19.312 -7.906 -1.622 1 98.44 115 SER A CA 1
ATOM 848 C C . SER A 1 115 ? 18.641 -7.43 -0.335 1 98.44 115 SER A C 1
ATOM 850 O O . SER A 1 115 ? 19.172 -6.57 0.365 1 98.44 115 SER A O 1
ATOM 852 N N . HIS A 1 116 ? 17.469 -7.977 -0.002 1 98.25 116 HIS A N 1
ATOM 853 C CA . HIS A 1 116 ? 16.734 -7.617 1.202 1 98.25 116 HIS A CA 1
ATOM 854 C C . HIS A 1 116 ? 17.5 -8.008 2.459 1 98.25 116 HIS A C 1
ATOM 856 O O . HIS A 1 116 ? 18.172 -9.039 2.486 1 98.25 116 HIS A O 1
ATOM 862 N N . PRO A 1 117 ? 17.312 -7.246 3.527 1 97 117 PRO A N 1
ATOM 863 C CA . PRO A 1 117 ? 18.016 -7.559 4.77 1 97 117 PRO A CA 1
ATOM 864 C C . PRO A 1 117 ? 17.547 -8.867 5.398 1 97 117 PRO A C 1
ATOM 866 O O . PRO A 1 117 ? 18.25 -9.438 6.246 1 97 117 PRO A O 1
ATOM 869 N N . SER A 1 118 ? 16.359 -9.328 5.125 1 98.19 118 SER A N 1
ATOM 870 C CA . SER A 1 118 ? 15.805 -10.57 5.641 1 98.19 118 SER A CA 1
ATOM 871 C C . SER A 1 118 ? 14.656 -11.062 4.758 1 98.19 118 SER A C 1
ATOM 873 O O . SER A 1 118 ? 14.102 -10.297 3.973 1 98.19 118 SER A O 1
ATOM 875 N N . PRO A 1 119 ? 14.273 -12.359 4.941 1 98.44 119 PRO A N 1
ATOM 876 C CA . PRO A 1 119 ? 13.094 -12.852 4.223 1 98.44 119 PRO A CA 1
ATOM 877 C C . PRO A 1 119 ? 11.812 -12.109 4.609 1 98.44 119 PRO A C 1
ATOM 879 O O . PRO A 1 119 ? 10.914 -11.953 3.781 1 98.44 119 PRO A O 1
ATOM 882 N N . ALA A 1 120 ? 11.75 -11.578 5.852 1 98.75 120 ALA A N 1
ATOM 883 C CA . ALA A 1 120 ? 10.617 -10.766 6.273 1 98.75 120 ALA A CA 1
ATOM 884 C C . ALA A 1 120 ? 10.516 -9.484 5.445 1 98.75 120 ALA A C 1
ATOM 886 O O . ALA A 1 120 ? 9.422 -9.102 5.016 1 98.75 120 ALA A O 1
ATOM 887 N N . GLN A 1 121 ? 11.672 -8.898 5.18 1 98.75 121 GLN A N 1
ATOM 888 C CA . GLN A 1 121 ? 11.672 -7.656 4.418 1 98.75 121 GLN A CA 1
ATOM 889 C C . GLN A 1 121 ? 11.266 -7.898 2.967 1 98.75 121 GLN A C 1
ATOM 891 O O . GLN A 1 121 ? 10.648 -7.035 2.338 1 98.75 121 GLN A O 1
ATOM 896 N N . PHE A 1 122 ? 11.633 -9.078 2.525 1 98.88 122 PHE A N 1
ATOM 897 C CA . PHE A 1 122 ? 11.164 -9.484 1.208 1 98.88 122 PHE A CA 1
ATOM 898 C C . PHE A 1 122 ? 9.641 -9.5 1.161 1 98.88 122 PHE A C 1
ATOM 900 O O . PHE A 1 122 ? 9.031 -8.898 0.269 1 98.88 122 PHE A O 1
ATOM 907 N N . LEU A 1 123 ? 8.977 -10.125 2.076 1 98.94 123 LEU A N 1
ATOM 908 C CA . LEU A 1 123 ? 7.516 -10.203 2.111 1 98.94 123 LEU A CA 1
ATOM 909 C C . LEU A 1 123 ? 6.902 -8.812 2.244 1 98.94 123 LEU A C 1
ATOM 911 O O . LEU A 1 123 ? 5.914 -8.5 1.577 1 98.94 123 LEU A O 1
ATOM 915 N N . LEU A 1 124 ? 7.465 -7.965 3.131 1 98.94 124 LEU A N 1
ATOM 916 C CA . LEU A 1 124 ? 6.934 -6.625 3.361 1 98.94 124 LEU A CA 1
ATOM 917 C C . LEU A 1 124 ? 7.047 -5.77 2.104 1 98.94 124 LEU A C 1
ATOM 919 O O . LEU A 1 124 ? 6.16 -4.969 1.807 1 98.94 124 LEU A O 1
ATOM 923 N N . HIS A 1 125 ? 8.148 -5.977 1.267 1 98.94 125 HIS A N 1
ATOM 924 C CA . HIS A 1 125 ? 8.297 -5.328 -0.03 1 98.94 125 HIS A CA 1
ATOM 925 C C . HIS A 1 125 ? 7.195 -5.754 -0.991 1 98.94 125 HIS A C 1
ATOM 927 O O . HIS A 1 125 ? 6.582 -4.914 -1.652 1 98.94 125 HIS A O 1
ATOM 933 N N . MET A 1 126 ? 6.883 -7.004 -0.992 1 98.88 126 MET A N 1
ATOM 934 C CA . MET A 1 126 ? 5.871 -7.492 -1.928 1 98.88 126 MET A CA 1
ATOM 935 C C . MET A 1 126 ? 4.48 -7.012 -1.526 1 98.88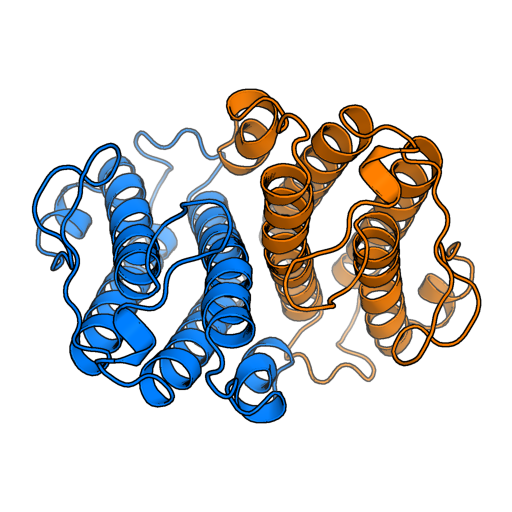 126 MET A C 1
ATOM 937 O O . MET A 1 126 ? 3.639 -6.75 -2.387 1 98.88 126 MET A O 1
ATOM 941 N N . LEU A 1 127 ? 4.203 -6.938 -0.232 1 98.94 127 LEU A N 1
ATOM 942 C CA . LEU A 1 127 ? 2.92 -6.414 0.22 1 98.94 127 LEU A CA 1
ATOM 943 C C . LEU A 1 127 ? 2.721 -4.977 -0.256 1 98.94 127 LEU A C 1
ATOM 945 O O . LEU A 1 127 ? 1.646 -4.629 -0.749 1 98.94 127 LEU A O 1
ATOM 949 N N . THR A 1 128 ? 3.777 -4.117 -0.124 1 98.88 128 THR A N 1
ATOM 950 C CA . THR A 1 128 ? 3.648 -2.725 -0.545 1 98.88 128 THR A CA 1
ATOM 951 C C . THR A 1 128 ? 3.615 -2.621 -2.068 1 98.88 128 THR A C 1
ATOM 953 O O . THR A 1 128 ? 2.949 -1.745 -2.621 1 98.88 128 THR A O 1
ATOM 956 N N . HIS A 1 129 ? 4.293 -3.586 -2.779 1 98.88 129 HIS A N 1
ATOM 957 C CA . HIS A 1 129 ? 4.242 -3.648 -4.234 1 98.88 129 HIS A CA 1
ATOM 958 C C . HIS A 1 129 ? 2.82 -3.885 -4.73 1 98.88 129 HIS A C 1
ATOM 960 O O . HIS A 1 129 ? 2.344 -3.18 -5.621 1 98.88 129 HIS A O 1
ATOM 966 N N . ASP A 1 130 ? 2.141 -4.855 -4.078 1 98.88 130 ASP A N 1
ATOM 967 C CA . ASP A 1 130 ? 0.751 -5.133 -4.43 1 98.88 130 ASP A CA 1
ATOM 968 C C . ASP A 1 130 ? -0.122 -3.895 -4.227 1 98.88 130 ASP A C 1
ATOM 970 O O . ASP A 1 130 ? -0.936 -3.555 -5.09 1 98.88 130 ASP A O 1
ATOM 974 N N . ALA A 1 131 ? 0.027 -3.232 -3.092 1 98.88 131 ALA A N 1
ATOM 975 C CA . ALA A 1 131 ? -0.78 -2.061 -2.762 1 98.88 131 ALA A CA 1
ATOM 976 C C . ALA A 1 131 ? -0.554 -0.937 -3.77 1 98.88 131 ALA A C 1
ATOM 978 O O . ALA A 1 131 ? -1.502 -0.269 -4.188 1 98.88 131 ALA A O 1
ATOM 979 N N . HIS A 1 132 ? 0.682 -0.715 -4.176 1 98.75 132 HIS A N 1
ATOM 980 C CA . HIS A 1 132 ? 1.062 0.273 -5.18 1 98.75 132 HIS A CA 1
ATOM 981 C C . HIS A 1 132 ? 0.315 0.043 -6.488 1 98.75 132 HIS A C 1
ATOM 983 O O . HIS A 1 132 ? -0.329 0.956 -7.012 1 98.75 132 HIS A O 1
ATOM 989 N N . HIS A 1 133 ? 0.305 -1.084 -6.934 1 98.31 133 HIS A N 1
ATOM 990 C CA . HIS A 1 133 ? -0.297 -1.38 -8.227 1 98.31 133 HIS A CA 1
ATOM 991 C C . HIS A 1 133 ? -1.815 -1.469 -8.125 1 98.31 133 HIS A C 1
ATOM 993 O O . HIS A 1 133 ? -2.529 -1.126 -9.07 1 98.31 133 HIS A O 1
ATOM 999 N N . ARG A 1 134 ? -2.359 -1.896 -6.93 1 98.62 134 ARG A N 1
ATOM 1000 C CA . ARG A 1 134 ? -3.805 -1.844 -6.73 1 98.62 134 ARG A CA 1
ATOM 1001 C C . ARG A 1 134 ? -4.324 -0.416 -6.859 1 98.62 134 ARG A C 1
ATOM 1003 O O . ARG A 1 134 ? -5.418 -0.193 -7.375 1 98.62 134 ARG A O 1
ATOM 1010 N N . GLY A 1 135 ? -3.582 0.576 -6.324 1 97.62 135 GLY A N 1
ATOM 1011 C CA . GLY A 1 135 ? -3.963 1.966 -6.52 1 97.62 135 GLY A CA 1
ATOM 1012 C C . GLY A 1 135 ? -4.098 2.348 -7.98 1 97.62 135 GLY A C 1
ATOM 1013 O O . GLY A 1 135 ? -4.996 3.107 -8.352 1 97.62 135 GLY A O 1
ATOM 1014 N N . GLN A 1 136 ? -3.223 1.79 -8.797 1 97.5 136 GLN A N 1
ATOM 1015 C CA . GLN A 1 136 ? -3.25 2.084 -10.227 1 97.5 136 GLN A CA 1
ATOM 1016 C C . GLN A 1 136 ? -4.406 1.363 -10.914 1 97.5 136 GLN A C 1
ATOM 1018 O O . GLN A 1 136 ? -5.051 1.921 -11.805 1 97.5 136 GLN A O 1
ATOM 1023 N N . VAL A 1 137 ? -4.656 0.147 -10.469 1 98 137 VAL A N 1
ATOM 1024 C CA . VAL A 1 137 ? -5.754 -0.643 -11.016 1 98 137 VAL A CA 1
ATOM 1025 C C . VAL A 1 137 ? -7.082 0.071 -10.758 1 98 137 VAL A C 1
ATOM 1027 O O . VAL A 1 137 ? -7.922 0.167 -11.656 1 98 137 VAL A O 1
ATOM 1030 N N . LEU A 1 138 ? -7.32 0.574 -9.562 1 97.69 138 LEU A N 1
ATOM 1031 C CA . LEU A 1 138 ? -8.562 1.269 -9.234 1 97.69 138 LEU A CA 1
ATOM 1032 C C . LEU A 1 138 ? -8.727 2.527 -10.078 1 97.69 138 LEU A C 1
ATOM 1034 O O . LEU A 1 138 ? -9.836 2.869 -10.477 1 97.69 138 LEU A O 1
ATOM 1038 N N . LEU A 1 139 ? -7.625 3.221 -10.383 1 97.06 139 LEU A N 1
ATOM 1039 C CA . LEU A 1 139 ? -7.699 4.398 -11.242 1 97.06 139 LEU A CA 1
ATOM 1040 C C . LEU A 1 139 ? -8.016 4.004 -12.68 1 97.06 139 LEU A C 1
ATOM 1042 O O . LEU A 1 139 ? -8.719 4.727 -13.391 1 97.06 139 LEU A O 1
ATOM 1046 N N . ALA A 1 140 ? -7.406 2.873 -13.117 1 97.56 140 ALA A N 1
ATOM 1047 C CA . ALA A 1 140 ? -7.746 2.373 -14.445 1 97.56 140 ALA A CA 1
ATOM 1048 C C . ALA A 1 140 ? -9.25 2.133 -14.578 1 97.56 140 ALA A C 1
ATOM 1050 O O . ALA A 1 140 ? -9.859 2.533 -15.57 1 97.56 140 ALA A O 1
ATOM 1051 N N . LEU A 1 141 ? -9.812 1.497 -13.562 1 98.12 141 LEU A N 1
ATOM 1052 C CA . LEU A 1 141 ? -11.25 1.243 -13.586 1 98.12 141 LEU A CA 1
ATOM 1053 C C . LEU A 1 141 ? -12.031 2.551 -13.602 1 98.12 141 LEU A C 1
ATOM 1055 O O . LEU A 1 141 ? -12.906 2.748 -14.453 1 98.12 141 LEU A O 1
ATOM 1059 N N . LYS A 1 142 ? -11.695 3.449 -12.703 1 96.75 142 LYS A N 1
ATOM 1060 C CA . LYS A 1 142 ? -12.406 4.711 -12.547 1 96.75 142 LYS A CA 1
ATOM 1061 C C . LYS A 1 142 ? -12.398 5.52 -13.836 1 96.75 142 LYS A C 1
ATOM 1063 O O . LYS A 1 142 ? -13.445 5.969 -14.305 1 96.75 142 LYS A O 1
ATOM 1068 N N . VAL A 1 143 ? -11.281 5.723 -14.523 1 96.62 143 VAL A N 1
ATOM 1069 C CA . VAL A 1 143 ? -11.141 6.629 -15.656 1 96.62 143 VAL A CA 1
ATOM 1070 C C . VAL A 1 143 ? -11.75 5.996 -16.906 1 96.62 143 VAL A C 1
ATOM 1072 O O . VAL A 1 143 ? -11.984 6.68 -17.906 1 96.62 143 VAL A O 1
ATOM 1075 N N . ASN A 1 144 ? -11.945 4.691 -16.875 1 97.19 144 ASN A N 1
ATOM 1076 C CA . ASN A 1 144 ? -12.562 4.016 -18.016 1 97.19 144 ASN A CA 1
ATOM 1077 C C . ASN A 1 144 ? -14.055 3.789 -17.781 1 97.19 144 ASN A C 1
ATOM 1079 O O . ASN A 1 144 ? -14.703 3.049 -18.516 1 97.19 144 ASN A O 1
ATOM 1083 N N . GLY A 1 145 ? -14.594 4.336 -16.688 1 97 145 GLY A N 1
ATOM 1084 C CA . GLY A 1 145 ? -16.031 4.406 -16.484 1 97 145 GLY A CA 1
ATOM 1085 C C . GLY A 1 145 ? -16.594 3.189 -15.781 1 97 145 GLY A C 1
ATOM 1086 O O . GLY A 1 145 ? -17.797 2.959 -15.805 1 97 145 GLY A O 1
ATOM 1087 N N . PHE A 1 146 ? -15.805 2.35 -15.195 1 98.38 146 PHE A N 1
ATOM 1088 C CA . PHE A 1 146 ? -16.281 1.161 -14.492 1 98.38 146 PHE A CA 1
ATOM 1089 C C . PHE A 1 146 ? -16.5 1.46 -13.016 1 98.38 146 PHE A C 1
ATOM 1091 O O . PHE A 1 146 ? -15.805 2.303 -12.438 1 98.38 146 PHE A O 1
ATOM 1098 N N . PRO A 1 147 ? -17.5 0.755 -12.398 1 97.75 147 PRO A N 1
ATOM 1099 C CA . PRO A 1 147 ? -17.656 0.906 -10.945 1 97.75 147 PRO A CA 1
ATOM 1100 C C . PRO A 1 147 ? -16.453 0.35 -10.172 1 97.75 147 PRO A C 1
ATOM 1102 O O . PRO A 1 147 ? -15.797 -0.583 -10.633 1 97.75 147 PRO A O 1
ATOM 1105 N N . LEU A 1 148 ? -16.203 0.935 -9.039 1 97.81 148 LEU A N 1
ATOM 1106 C CA . LEU A 1 148 ? -15.188 0.44 -8.125 1 97.81 148 LEU A CA 1
ATOM 1107 C C . LEU A 1 148 ? -15.766 -0.592 -7.164 1 97.81 148 LEU A C 1
ATOM 1109 O O . LEU A 1 148 ? -16.984 -0.651 -6.973 1 97.81 148 LEU A O 1
ATOM 1113 N N . PRO A 1 149 ? -14.898 -1.468 -6.617 1 98.19 149 PRO A N 1
ATOM 1114 C CA . PRO A 1 149 ? -15.406 -2.395 -5.602 1 98.19 149 PRO A CA 1
ATOM 1115 C C . PRO A 1 149 ? -15.938 -1.678 -4.363 1 98.19 149 PRO A C 1
ATOM 1117 O O . PRO A 1 149 ? -15.602 -0.512 -4.129 1 98.19 149 PRO A O 1
ATOM 1120 N N . ASP A 1 150 ? -16.812 -2.449 -3.594 1 97.94 150 ASP A N 1
ATOM 1121 C CA . ASP A 1 150 ? -17.281 -1.938 -2.309 1 97.94 150 ASP A CA 1
ATOM 1122 C C . ASP A 1 150 ? -16.109 -1.609 -1.391 1 97.94 150 ASP A C 1
ATOM 1124 O O . ASP A 1 150 ? -15.25 -2.461 -1.141 1 97.94 150 ASP A O 1
ATOM 1128 N N . GLU A 1 151 ? -16.078 -0.381 -0.951 1 95.69 151 GLU A N 1
ATOM 1129 C CA . GLU A 1 151 ? -14.945 0.113 -0.188 1 95.69 151 GLU A CA 1
ATOM 1130 C C . GLU A 1 151 ? -14.75 -0.683 1.101 1 95.69 151 GLU A C 1
ATOM 1132 O O . GLU A 1 151 ? -13.625 -1.024 1.466 1 95.69 151 GLU A O 1
ATOM 1137 N N . GLU A 1 152 ? -15.844 -0.962 1.809 1 96.19 152 GLU A N 1
ATOM 1138 C CA . GLU A 1 152 ? -15.742 -1.7 3.064 1 96.19 152 GLU A CA 1
ATOM 1139 C C . GLU A 1 152 ? -15.258 -3.127 2.828 1 96.19 152 GLU A C 1
ATOM 1141 O O . GLU A 1 152 ? -14.414 -3.631 3.572 1 96.19 152 GLU A O 1
ATOM 1146 N N . ALA A 1 153 ? -15.781 -3.775 1.817 1 97.44 153 ALA A N 1
ATOM 1147 C CA . ALA A 1 153 ? -15.344 -5.129 1.486 1 97.44 153 ALA A CA 1
ATOM 1148 C C . ALA A 1 153 ? -13.867 -5.148 1.097 1 97.44 153 ALA A C 1
ATOM 1150 O O . ALA A 1 153 ? -13.141 -6.086 1.444 1 97.44 153 ALA A O 1
ATOM 1151 N N . LEU A 1 154 ? -13.445 -4.07 0.375 1 98.06 154 LEU A N 1
ATOM 1152 C CA . LEU A 1 154 ? -12.094 -4.047 -0.165 1 98.06 154 LEU A CA 1
ATOM 1153 C C . LEU A 1 154 ? -11.07 -3.781 0.936 1 98.06 154 LEU A C 1
ATOM 1155 O O . LEU A 1 154 ? -10.07 -4.492 1.047 1 98.06 154 LEU A O 1
ATOM 1159 N N . TRP A 1 155 ? -11.359 -2.824 1.772 1 97.44 155 TRP A N 1
ATOM 1160 C CA . TRP A 1 155 ? -10.336 -2.369 2.713 1 97.44 155 TRP A CA 1
ATOM 1161 C C . TRP A 1 155 ? -10.531 -3.016 4.078 1 97.44 155 TRP A C 1
ATOM 1163 O O . TRP A 1 155 ? -9.633 -2.984 4.922 1 97.44 155 TRP A O 1
ATOM 1173 N N . GLY A 1 156 ? -11.688 -3.615 4.387 1 97.88 156 GLY A N 1
ATOM 1174 C CA . GLY A 1 156 ? -12.008 -4.238 5.66 1 97.88 156 GLY A CA 1
ATOM 1175 C C . GLY A 1 156 ? -10.922 -5.18 6.152 1 97.88 156 GLY A C 1
ATOM 1176 O O . GLY A 1 156 ? -10.508 -5.105 7.309 1 97.88 156 GLY A O 1
ATOM 1177 N N . PRO A 1 157 ? -10.461 -6.078 5.324 1 97.62 157 PRO A N 1
ATOM 1178 C CA . PRO A 1 157 ? -9.438 -7.039 5.746 1 97.62 157 PRO A CA 1
ATOM 1179 C C . PRO A 1 157 ? -8.188 -6.367 6.309 1 97.62 157 PRO A C 1
ATOM 1181 O O . PRO A 1 157 ? -7.574 -6.883 7.246 1 97.62 157 PRO A O 1
ATOM 1184 N N . LEU A 1 158 ? -7.746 -5.211 5.789 1 97.69 158 LEU A N 1
ATOM 1185 C CA . LEU A 1 158 ? -6.539 -4.523 6.227 1 97.69 158 LEU A CA 1
ATOM 1186 C C . LEU A 1 158 ? -6.766 -3.832 7.57 1 97.69 158 LEU A C 1
ATOM 1188 O O . LEU A 1 158 ? -5.809 -3.541 8.289 1 97.69 158 LEU A O 1
ATOM 1192 N N . ARG A 1 159 ? -7.996 -3.568 7.914 1 97 159 ARG A N 1
ATOM 1193 C CA . ARG A 1 159 ? -8.359 -2.857 9.141 1 97 159 ARG A CA 1
ATOM 1194 C C . ARG A 1 159 ? -8.727 -3.834 10.25 1 97 159 ARG A C 1
ATOM 1196 O O . ARG A 1 159 ? -9.102 -3.418 11.352 1 97 159 ARG A O 1
ATOM 1203 N N . GLY A 1 160 ? -8.633 -5.141 9.953 1 93.5 160 GLY A N 1
ATOM 1204 C CA . GLY A 1 160 ? -9.023 -6.148 10.922 1 93.5 160 GLY A CA 1
ATOM 1205 C C . GLY A 1 160 ? -10.523 -6.352 11 1 93.5 160 GLY A C 1
ATOM 1206 O O . GLY A 1 160 ? -11.047 -6.781 12.031 1 93.5 160 GLY A O 1
ATOM 1207 N N . GLU A 1 161 ? -11.164 -5.941 9.953 1 89.56 161 GLU A N 1
ATOM 1208 C CA . GLU A 1 161 ? -12.617 -6.02 9.922 1 89.56 161 GLU A CA 1
ATOM 1209 C C . GLU A 1 161 ? -13.094 -7.113 8.969 1 89.56 161 GLU A C 1
ATOM 1211 O O . GLU A 1 161 ? -12.383 -7.461 8.016 1 89.56 161 GLU A O 1
ATOM 1216 N N . MET B 1 1 ? 5.91 -6.242 21.938 1 92.38 1 MET B N 1
ATOM 1217 C CA . MET B 1 1 ? 6.52 -6.703 20.688 1 92.38 1 MET B CA 1
ATOM 1218 C C . MET B 1 1 ? 7.895 -7.309 20.938 1 92.38 1 MET B C 1
ATOM 1220 O O . MET B 1 1 ? 8.711 -6.719 21.6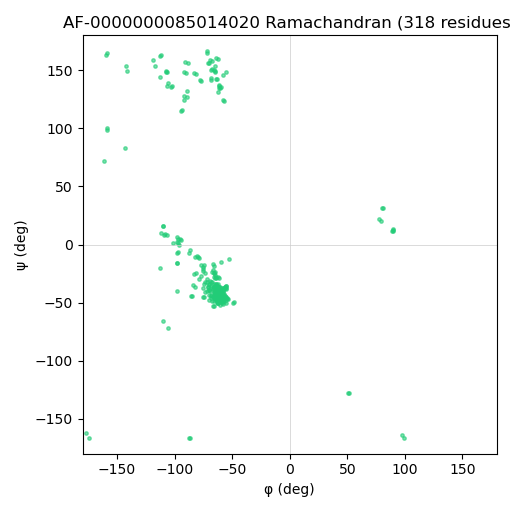56 1 92.38 1 MET B O 1
ATOM 1224 N N . THR B 1 2 ? 8.156 -8.469 20.344 1 95.06 2 THR B N 1
ATOM 1225 C CA . THR B 1 2 ? 9.469 -9.078 20.516 1 95.06 2 THR B CA 1
ATOM 1226 C C . THR B 1 2 ? 10.547 -8.242 19.828 1 95.06 2 THR B C 1
ATOM 1228 O O . THR B 1 2 ? 10.242 -7.453 18.938 1 95.06 2 THR B O 1
ATOM 1231 N N . PRO B 1 3 ? 11.836 -8.383 20.25 1 96.44 3 PRO B N 1
ATOM 1232 C CA . PRO B 1 3 ? 12.922 -7.637 19.625 1 96.44 3 PRO B CA 1
ATOM 1233 C C . PRO B 1 3 ? 13 -7.879 18.109 1 96.44 3 PRO B C 1
ATOM 1235 O O . PRO B 1 3 ? 13.258 -6.945 17.344 1 96.44 3 PRO B O 1
ATOM 1238 N N . GLU B 1 4 ? 12.734 -9.047 17.688 1 97.19 4 GLU B N 1
ATOM 1239 C CA . GLU B 1 4 ? 12.812 -9.344 16.266 1 97.19 4 GLU B CA 1
ATOM 1240 C C . GLU B 1 4 ? 11.695 -8.648 15.5 1 97.19 4 GLU B C 1
ATOM 1242 O O . GLU B 1 4 ? 11.938 -8.055 14.445 1 97.19 4 GLU B O 1
ATOM 1247 N N . THR B 1 5 ? 10.445 -8.805 16.062 1 97.69 5 THR B N 1
ATOM 1248 C CA . THR B 1 5 ? 9.312 -8.164 15.406 1 97.69 5 THR B CA 1
ATOM 1249 C C . THR B 1 5 ? 9.523 -6.652 15.32 1 97.69 5 THR B C 1
ATOM 1251 O O . THR B 1 5 ? 9.273 -6.043 14.273 1 97.69 5 THR B O 1
ATOM 1254 N N . ARG B 1 6 ? 10.086 -6.098 16.406 1 98.12 6 ARG B N 1
ATOM 1255 C CA . ARG B 1 6 ? 10.375 -4.672 16.438 1 98.12 6 ARG B CA 1
ATOM 1256 C C . ARG B 1 6 ? 11.406 -4.301 15.375 1 98.12 6 ARG B C 1
ATOM 1258 O O . ARG B 1 6 ? 11.242 -3.301 14.672 1 98.12 6 ARG B O 1
ATOM 1265 N N . ALA B 1 7 ? 12.422 -5.074 15.273 1 98.44 7 ALA B N 1
ATOM 1266 C CA . ALA B 1 7 ? 13.492 -4.785 14.32 1 98.44 7 ALA B CA 1
ATOM 1267 C C . ALA B 1 7 ? 12.992 -4.875 12.883 1 98.44 7 ALA B C 1
ATOM 1269 O O . ALA B 1 7 ? 13.367 -4.059 12.039 1 98.44 7 ALA B O 1
ATOM 1270 N N . VAL B 1 8 ? 12.195 -5.887 12.586 1 98.5 8 VAL B N 1
ATOM 1271 C CA . VAL B 1 8 ? 11.633 -6.078 11.25 1 98.5 8 VAL B CA 1
ATOM 1272 C C . VAL B 1 8 ? 10.773 -4.871 10.875 1 98.5 8 VAL B C 1
ATOM 1274 O O . VAL B 1 8 ? 10.898 -4.324 9.781 1 98.5 8 VAL B O 1
ATOM 1277 N N . LEU B 1 9 ? 9.883 -4.418 11.836 1 98.75 9 LEU B N 1
ATOM 1278 C CA . LEU B 1 9 ? 8.984 -3.299 11.57 1 98.75 9 LEU B CA 1
ATOM 1279 C C . LEU B 1 9 ? 9.758 -1.987 11.484 1 98.75 9 LEU B C 1
ATOM 1281 O O . LEU B 1 9 ? 9.422 -1.114 10.68 1 98.75 9 LEU B O 1
ATOM 1285 N N . ALA B 1 10 ? 10.82 -1.865 12.305 1 98.81 10 ALA B N 1
ATOM 1286 C CA . ALA B 1 10 ? 11.648 -0.663 12.242 1 98.81 10 ALA B CA 1
ATOM 1287 C C . ALA B 1 10 ? 12.297 -0.508 10.875 1 98.81 10 ALA B C 1
ATOM 1289 O O . ALA B 1 10 ? 12.312 0.587 10.305 1 98.81 10 ALA B O 1
ATOM 1290 N N . THR B 1 11 ? 12.812 -1.549 10.359 1 98.75 11 THR B N 1
ATOM 1291 C CA . THR B 1 11 ? 13.453 -1.556 9.055 1 98.75 11 THR B CA 1
ATOM 1292 C C . THR B 1 11 ? 12.461 -1.19 7.957 1 98.75 11 THR B C 1
ATOM 1294 O O . THR B 1 11 ? 12.766 -0.394 7.07 1 98.75 11 THR B O 1
ATOM 1297 N N . ALA B 1 12 ? 11.273 -1.779 8.023 1 98.81 12 ALA B N 1
ATOM 1298 C CA . ALA B 1 12 ? 10.234 -1.511 7.027 1 98.81 12 ALA B CA 1
ATOM 1299 C C . ALA B 1 12 ? 9.797 -0.051 7.078 1 98.81 12 ALA B C 1
ATOM 1301 O O . ALA B 1 12 ? 9.609 0.585 6.035 1 98.81 12 ALA B O 1
ATOM 1302 N N . VAL B 1 13 ? 9.594 0.491 8.273 1 98.88 13 VAL B N 1
ATOM 1303 C CA . VAL B 1 13 ? 9.164 1.87 8.469 1 98.88 13 VAL B CA 1
ATOM 1304 C C . VAL B 1 13 ? 10.234 2.826 7.949 1 98.88 13 VAL B C 1
ATOM 1306 O O . VAL B 1 13 ? 9.922 3.822 7.293 1 98.88 13 VAL B O 1
ATOM 1309 N N . GLU B 1 14 ? 11.508 2.514 8.258 1 98.75 14 GLU B N 1
ATOM 1310 C CA . GLU B 1 14 ? 12.594 3.35 7.758 1 98.75 14 GLU B CA 1
ATOM 1311 C C . GLU B 1 14 ? 12.656 3.334 6.234 1 98.75 14 GLU B C 1
ATOM 1313 O O . GLU B 1 14 ? 12.852 4.375 5.605 1 98.75 14 GLU B O 1
ATOM 1318 N N . ALA B 1 15 ? 12.523 2.209 5.617 1 98.81 15 ALA B N 1
ATOM 1319 C CA . ALA B 1 15 ? 12.5 2.109 4.16 1 98.81 15 ALA B CA 1
ATOM 1320 C C . ALA B 1 15 ? 11.375 2.943 3.564 1 98.81 15 ALA B C 1
ATOM 1322 O O . ALA B 1 15 ? 11.57 3.65 2.574 1 98.81 15 ALA B O 1
ATOM 1323 N N . ASN B 1 16 ? 10.156 2.828 4.129 1 98.88 16 ASN B N 1
ATOM 1324 C CA . ASN B 1 16 ? 9.016 3.621 3.686 1 98.88 16 ASN B CA 1
ATOM 1325 C C . ASN B 1 16 ? 9.312 5.117 3.756 1 98.88 16 ASN B C 1
ATOM 1327 O O . ASN B 1 16 ? 8.992 5.859 2.826 1 98.88 16 ASN B O 1
ATOM 1331 N N . SER B 1 17 ? 9.93 5.562 4.883 1 98.81 17 SER B N 1
ATOM 1332 C CA . SER B 1 17 ? 10.258 6.973 5.074 1 98.81 17 SER B CA 1
ATOM 1333 C C . SER B 1 17 ? 11.273 7.449 4.039 1 98.81 17 SER B C 1
ATOM 1335 O O . SER B 1 17 ?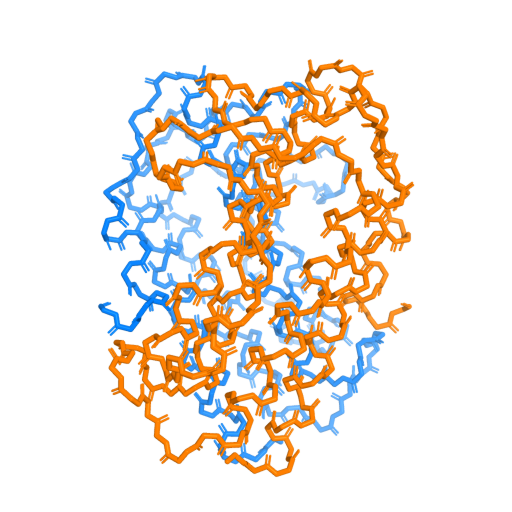 11.172 8.57 3.533 1 98.81 17 SER B O 1
ATOM 1337 N N . ARG B 1 18 ? 12.211 6.617 3.748 1 98.69 18 ARG B N 1
ATOM 1338 C CA . ARG B 1 18 ? 13.211 6.977 2.746 1 98.69 18 ARG B CA 1
ATOM 1339 C C . ARG B 1 18 ? 12.578 7.113 1.365 1 98.69 18 ARG B C 1
ATOM 1341 O O . ARG B 1 18 ? 12.945 8 0.592 1 98.69 18 ARG B O 1
ATOM 1348 N N . VAL B 1 19 ? 11.641 6.215 0.998 1 98.88 19 VAL B N 1
ATOM 1349 C CA . VAL B 1 19 ? 10.922 6.328 -0.265 1 98.88 19 VAL B CA 1
ATOM 1350 C C . VAL B 1 19 ? 10.164 7.652 -0.311 1 98.88 19 VAL B C 1
ATOM 1352 O O . VAL B 1 19 ? 10.195 8.359 -1.321 1 98.88 19 VAL B O 1
ATOM 1355 N N . ASN B 1 20 ? 9.469 8.023 0.81 1 98.81 20 ASN B N 1
ATOM 1356 C CA . ASN B 1 20 ? 8.766 9.305 0.883 1 98.81 20 ASN B CA 1
ATOM 1357 C C . ASN B 1 20 ? 9.727 10.477 0.711 1 98.81 20 ASN B C 1
ATOM 1359 O O . ASN B 1 20 ? 9.398 11.469 0.063 1 98.81 20 ASN B O 1
ATOM 1363 N N . ASP B 1 21 ? 10.961 10.312 1.277 1 98.69 21 ASP B N 1
ATOM 1364 C CA . ASP B 1 21 ? 11.961 11.367 1.154 1 98.69 21 ASP B CA 1
ATOM 1365 C C . ASP B 1 21 ? 12.375 11.562 -0.303 1 98.69 21 ASP B C 1
ATOM 1367 O O . ASP B 1 21 ? 12.461 12.695 -0.778 1 98.69 21 ASP B O 1
ATOM 1371 N N . VAL B 1 22 ? 12.641 10.516 -0.959 1 98.75 22 VAL B N 1
ATOM 1372 C CA . VAL B 1 22 ? 13.023 10.57 -2.365 1 98.75 22 VAL B CA 1
ATOM 1373 C C . VAL B 1 22 ? 11.914 11.219 -3.182 1 98.75 22 VAL B C 1
ATOM 1375 O O . VAL B 1 22 ? 12.172 12.094 -4.016 1 98.75 22 VAL B O 1
ATOM 1378 N N . LEU B 1 23 ? 10.68 10.797 -2.941 1 98.88 23 LEU B N 1
ATOM 1379 C CA . LEU B 1 23 ? 9.531 11.352 -3.654 1 98.88 23 LEU B CA 1
ATOM 1380 C C . LEU B 1 23 ? 9.406 12.852 -3.404 1 98.88 23 LEU B C 1
ATOM 1382 O O . LEU B 1 23 ? 9.344 13.641 -4.352 1 98.88 23 LEU B O 1
ATOM 1386 N N . CYS B 1 24 ? 9.398 13.266 -2.234 1 98.81 24 CYS B N 1
ATOM 1387 C CA . CYS B 1 24 ? 9.203 14.664 -1.88 1 98.81 24 CYS B CA 1
ATOM 1388 C C . CYS B 1 24 ? 10.344 15.523 -2.41 1 98.81 24 CYS B C 1
ATOM 1390 O O . CYS B 1 24 ? 10.133 16.688 -2.789 1 98.81 24 CYS B O 1
ATOM 1392 N N . ALA B 1 25 ? 11.609 14.93 -2.369 1 98.69 25 ALA B N 1
ATOM 1393 C CA . ALA B 1 25 ? 12.766 15.672 -2.873 1 98.69 25 ALA B CA 1
ATOM 1394 C C . ALA B 1 25 ? 12.648 15.914 -4.375 1 98.69 25 ALA B C 1
ATOM 1396 O O . ALA B 1 25 ? 13.203 16.891 -4.895 1 98.69 25 ALA B O 1
ATOM 1397 N N . HIS B 1 26 ? 11.922 15.141 -5.035 1 98.75 26 HIS B N 1
ATOM 1398 C CA . HIS B 1 26 ? 11.727 15.227 -6.477 1 98.75 26 HIS B CA 1
ATOM 1399 C C . HIS B 1 26 ? 10.656 16.25 -6.824 1 98.75 26 HIS B C 1
ATOM 1401 O O . HIS B 1 26 ? 10.656 16.812 -7.926 1 98.75 26 HIS B O 1
ATOM 1407 N N . LEU B 1 27 ? 9.742 16.547 -5.992 1 98.81 27 LEU B N 1
ATOM 1408 C CA . LEU B 1 27 ? 8.547 17.344 -6.266 1 98.81 27 LEU B CA 1
ATOM 1409 C C . LEU B 1 27 ? 8.867 18.828 -6.207 1 98.81 27 LEU B C 1
ATOM 1411 O O . LEU B 1 27 ? 9.711 19.266 -5.418 1 98.81 27 LEU B O 1
ATOM 1415 N N . THR B 1 28 ? 8.172 19.578 -7.055 1 98.44 28 THR B N 1
ATOM 1416 C CA . THR B 1 28 ? 8.117 21.031 -7.004 1 98.44 28 THR B CA 1
ATOM 1417 C C . THR B 1 28 ? 6.723 21.516 -6.602 1 98.44 28 THR B C 1
ATOM 1419 O O . THR B 1 28 ? 5.762 20.734 -6.648 1 98.44 28 THR B O 1
ATOM 1422 N N . PRO B 1 29 ? 6.645 22.766 -6.191 1 96.81 29 PRO B N 1
ATOM 1423 C CA . PRO B 1 29 ? 5.309 23.266 -5.875 1 96.81 29 PRO B CA 1
ATOM 1424 C C . PRO B 1 29 ? 4.328 23.109 -7.039 1 96.81 29 PRO B C 1
ATOM 1426 O O . PRO B 1 29 ? 3.139 22.875 -6.82 1 96.81 29 PRO B O 1
ATOM 1429 N N . GLU B 1 30 ? 4.758 23.297 -8.25 1 98 30 GLU B N 1
ATOM 1430 C CA . GLU B 1 30 ? 3.9 23.078 -9.414 1 98 30 GLU B CA 1
ATOM 1431 C C . GLU B 1 30 ? 3.428 21.641 -9.5 1 98 30 GLU B C 1
ATOM 1433 O O . GLU B 1 30 ? 2.25 21.375 -9.75 1 98 30 GLU B O 1
ATOM 1438 N N . MET B 1 31 ? 4.301 20.719 -9.234 1 98.75 31 MET B N 1
ATOM 1439 C CA . MET B 1 31 ? 3.977 19.297 -9.266 1 98.75 31 MET B CA 1
ATOM 1440 C C . MET B 1 31 ? 2.977 18.938 -8.172 1 98.75 31 MET B C 1
ATOM 1442 O O . MET B 1 31 ? 2.139 18.047 -8.352 1 98.75 31 MET B O 1
ATOM 1446 N N . MET B 1 32 ? 3.008 19.688 -7.098 1 98.44 32 MET B N 1
ATOM 1447 C CA . MET B 1 32 ? 2.111 19.438 -5.973 1 98.44 32 MET B CA 1
ATOM 1448 C C . MET B 1 32 ? 0.661 19.688 -6.367 1 98.44 32 MET B C 1
ATOM 1450 O O . MET B 1 32 ? -0.258 19.156 -5.75 1 98.44 32 MET B O 1
ATOM 1454 N N . ARG B 1 33 ? 0.439 20.391 -7.398 1 97.19 33 ARG B N 1
ATOM 1455 C CA . ARG B 1 33 ? -0.907 20.766 -7.82 1 97.19 33 ARG B CA 1
ATOM 1456 C C . ARG B 1 33 ? -1.429 19.828 -8.898 1 97.19 33 ARG B C 1
ATOM 1458 O O . ARG B 1 33 ? -2.596 19.891 -9.281 1 97.19 33 ARG B O 1
ATOM 1465 N N . ALA B 1 34 ? -0.576 18.906 -9.406 1 97.44 34 ALA B N 1
ATOM 1466 C CA . ALA B 1 34 ? -1.018 17.922 -10.398 1 97.44 34 ALA B CA 1
ATOM 1467 C C . ALA B 1 34 ? -2.123 17.031 -9.828 1 97.44 34 ALA B C 1
ATOM 1469 O O . ALA B 1 34 ? -2.027 16.562 -8.695 1 97.44 34 ALA B O 1
ATOM 1470 N N . ARG B 1 35 ? -3.205 16.812 -10.625 1 95.56 35 ARG B N 1
ATOM 1471 C CA . ARG B 1 35 ? -4.387 16.078 -10.18 1 95.56 35 ARG B CA 1
ATOM 1472 C C . ARG B 1 35 ? -4.41 14.664 -10.742 1 95.56 35 ARG B C 1
ATOM 1474 O O . ARG B 1 35 ? -4.086 14.453 -11.914 1 95.56 35 ARG B O 1
ATOM 1481 N N . THR B 1 36 ? -4.73 13.727 -9.898 1 95.31 36 THR B N 1
ATOM 1482 C CA . THR B 1 36 ? -4.941 12.352 -10.328 1 95.31 36 THR B CA 1
ATOM 1483 C C . THR B 1 36 ? -6.082 12.266 -11.344 1 95.31 36 THR B C 1
ATOM 1485 O O . THR B 1 36 ? -7.121 12.906 -11.164 1 95.31 36 THR B O 1
ATOM 1488 N N . PRO B 1 37 ? -5.879 11.508 -12.461 1 91.81 37 PRO B N 1
ATOM 1489 C CA . PRO B 1 37 ? -6.906 11.43 -13.5 1 91.81 37 PRO B CA 1
ATOM 1490 C C . PRO B 1 37 ? -8.242 10.914 -12.977 1 91.81 37 PRO B C 1
ATOM 1492 O O . PRO B 1 37 ? -8.273 10.078 -12.07 1 91.81 37 PRO B O 1
ATOM 1495 N N . GLY B 1 38 ? -9.367 11.445 -13.57 1 89.06 38 GLY B N 1
ATOM 1496 C CA . GLY B 1 38 ? -10.703 11.07 -13.117 1 89.06 38 GLY B CA 1
ATOM 1497 C C . GLY B 1 38 ? -11.227 11.961 -12.008 1 89.06 38 GLY B C 1
ATOM 1498 O O . GLY B 1 38 ? -12.234 11.641 -11.375 1 89.06 38 GLY B O 1
ATOM 1499 N N . GLY B 1 39 ? -10.562 13.016 -11.805 1 87.81 39 GLY B N 1
ATOM 1500 C CA . GLY B 1 39 ? -11.031 13.984 -10.82 1 87.81 39 GLY B CA 1
ATOM 1501 C C . GLY B 1 39 ? -10.672 13.602 -9.398 1 87.81 39 GLY B C 1
ATOM 1502 O O . GLY B 1 39 ? -11.438 13.883 -8.469 1 87.81 39 GLY B O 1
ATOM 1503 N N . GLY B 1 40 ? -9.57 12.938 -9.172 1 91.56 40 GLY B N 1
ATOM 1504 C CA . GLY B 1 40 ? -9.133 12.547 -7.844 1 91.56 40 GLY B CA 1
ATOM 1505 C C . GLY B 1 40 ? -8.312 13.617 -7.148 1 91.56 40 GLY B C 1
ATOM 1506 O O . GLY B 1 40 ? -8.32 14.781 -7.559 1 91.56 40 GLY B O 1
ATOM 1507 N N . MET B 1 41 ? -7.676 13.328 -6.133 1 95.19 41 MET B N 1
ATOM 1508 C CA . MET B 1 41 ? -6.883 14.234 -5.305 1 95.19 41 MET B CA 1
ATOM 1509 C C . MET B 1 41 ? -5.66 14.742 -6.062 1 95.19 41 MET B C 1
ATOM 1511 O O . MET B 1 41 ? -5.191 14.094 -7 1 95.19 41 MET B O 1
ATOM 1515 N N . THR B 1 42 ? -5.223 16.016 -5.676 1 96.56 42 THR B N 1
ATOM 1516 C CA . THR B 1 42 ? -3.914 16.484 -6.113 1 96.56 42 THR B CA 1
ATOM 1517 C C . THR B 1 42 ? -2.797 15.742 -5.387 1 96.56 42 THR B C 1
ATOM 1519 O O . THR B 1 42 ? -3.051 15.023 -4.418 1 96.56 42 THR B O 1
ATOM 1522 N N . VAL B 1 43 ? -1.574 15.883 -5.949 1 98.12 43 VAL B N 1
ATOM 1523 C CA . VAL B 1 43 ? -0.404 15.305 -5.293 1 98.12 43 VAL B CA 1
ATOM 1524 C C . VAL B 1 43 ? -0.329 15.797 -3.848 1 98.12 43 VAL B C 1
ATOM 1526 O O . VAL B 1 43 ? -0.132 15 -2.926 1 98.12 43 VAL B O 1
ATOM 1529 N N . ALA B 1 44 ? -0.504 17.156 -3.641 1 97.94 44 ALA B N 1
ATOM 1530 C CA . ALA B 1 44 ? -0.479 17.734 -2.297 1 97.94 44 ALA B CA 1
ATOM 1531 C C . ALA B 1 44 ? -1.538 17.078 -1.407 1 97.94 44 ALA B C 1
ATOM 1533 O O . ALA B 1 44 ? -1.269 16.75 -0.249 1 97.94 44 ALA B O 1
ATOM 1534 N N . GLN B 1 45 ? -2.709 16.875 -1.963 1 96.88 45 GLN B N 1
ATOM 1535 C CA . GLN B 1 45 ? -3.805 16.297 -1.194 1 96.88 45 GLN B CA 1
ATOM 1536 C C . GLN B 1 45 ? -3.514 14.836 -0.845 1 96.88 45 GLN B C 1
ATOM 1538 O O . GLN B 1 45 ? -3.877 14.367 0.236 1 96.88 45 GLN B O 1
ATOM 1543 N N . HIS B 1 46 ? -2.857 14.102 -1.746 1 97.5 46 HIS B N 1
ATOM 1544 C CA . HIS B 1 46 ? -2.477 12.719 -1.448 1 97.5 46 HIS B CA 1
ATOM 1545 C C . HIS B 1 46 ? -1.499 12.664 -0.279 1 97.5 46 HIS B C 1
ATOM 1547 O O . HIS B 1 46 ? -1.675 11.859 0.642 1 97.5 46 HIS B O 1
ATOM 1553 N N . LEU B 1 47 ? -0.456 13.508 -0.335 1 98.19 47 LEU B N 1
ATOM 1554 C CA . LEU B 1 47 ? 0.545 13.5 0.726 1 98.19 47 LEU B CA 1
ATOM 1555 C C . LEU B 1 47 ? -0.075 13.898 2.061 1 98.19 47 LEU B C 1
ATOM 1557 O O . LEU B 1 47 ? 0.244 13.312 3.098 1 98.19 47 LEU B O 1
ATOM 1561 N N . ALA B 1 48 ? -0.971 14.891 2.043 1 97.81 48 ALA B N 1
ATOM 1562 C CA . ALA B 1 48 ? -1.699 15.273 3.25 1 97.81 48 ALA B CA 1
ATOM 1563 C C . ALA B 1 48 ? -2.562 14.125 3.76 1 97.81 48 ALA B C 1
ATOM 1565 O O . ALA B 1 48 ? -2.631 13.883 4.965 1 97.81 48 ALA B O 1
ATOM 1566 N N . HIS B 1 49 ? -3.264 13.398 2.883 1 97.25 49 HIS B N 1
ATOM 1567 C CA . HIS B 1 49 ? -4.109 12.258 3.219 1 97.25 49 HIS B CA 1
ATOM 1568 C C . HIS B 1 49 ? -3.289 11.133 3.844 1 97.25 49 HIS B C 1
ATOM 1570 O O . HIS B 1 49 ? -3.709 10.531 4.836 1 97.25 49 HIS B O 1
ATOM 1576 N N . MET B 1 50 ? -2.094 10.859 3.293 1 97.88 50 MET B N 1
ATOM 1577 C CA . MET B 1 50 ? -1.21 9.836 3.838 1 97.88 50 MET B CA 1
ATOM 1578 C C . MET B 1 50 ? -0.845 10.141 5.285 1 97.88 50 MET B C 1
ATOM 1580 O O . MET B 1 50 ? -1.003 9.289 6.164 1 97.88 50 MET B O 1
ATOM 1584 N N . ALA B 1 51 ? -0.43 11.367 5.523 1 98.19 51 ALA B N 1
ATOM 1585 C CA . ALA B 1 51 ? -0.065 11.758 6.883 1 98.19 51 ALA B CA 1
ATOM 1586 C C . ALA B 1 51 ? -1.287 11.766 7.797 1 98.19 51 ALA B C 1
ATOM 1588 O O . ALA B 1 51 ? -1.238 11.25 8.914 1 98.19 51 ALA B O 1
ATOM 1589 N N . GLY B 1 52 ? -2.373 12.336 7.305 1 96.88 52 GLY B N 1
ATOM 1590 C CA . GLY B 1 52 ? -3.568 12.516 8.117 1 96.88 52 GLY B CA 1
ATOM 1591 C C . GLY B 1 52 ? -4.211 11.203 8.531 1 96.88 52 GLY B C 1
ATOM 1592 O O . GLY B 1 52 ? -4.652 11.055 9.672 1 96.88 52 GLY B O 1
ATOM 1593 N N . VAL B 1 53 ? -4.387 10.211 7.648 1 97.19 53 VAL B N 1
ATOM 1594 C CA . VAL B 1 53 ? -5.012 8.93 7.953 1 97.19 53 VAL B CA 1
ATOM 1595 C C . VAL B 1 53 ? -4.168 8.172 8.977 1 97.19 53 VAL B C 1
ATOM 1597 O O . VAL B 1 53 ? -4.703 7.547 9.891 1 97.19 53 VAL B O 1
ATOM 1600 N N . THR B 1 54 ? -2.771 8.242 8.836 1 98.44 54 THR B N 1
ATOM 1601 C CA . THR B 1 54 ? -1.909 7.598 9.828 1 98.44 54 THR B CA 1
ATOM 1602 C C . THR B 1 54 ? -2.096 8.234 11.203 1 98.44 54 THR B C 1
ATOM 1604 O O . THR B 1 54 ? -2.172 7.527 12.211 1 98.44 54 THR B O 1
ATOM 1607 N N . GLN B 1 55 ? -2.227 9.547 11.234 1 98 55 GLN B N 1
ATOM 1608 C CA . GLN B 1 55 ? -2.475 10.242 12.484 1 98 55 GLN B CA 1
ATOM 1609 C C . GLN B 1 55 ? -3.812 9.836 13.094 1 98 55 GLN B C 1
ATOM 1611 O O . GLN B 1 55 ? -3.918 9.633 14.305 1 98 55 GLN B O 1
ATOM 1616 N N . GLU B 1 56 ? -4.785 9.742 12.258 1 96.69 56 GLU B N 1
ATOM 1617 C CA . GLU B 1 56 ? -6.117 9.375 12.727 1 96.69 56 GLU B CA 1
ATOM 1618 C C . GLU B 1 56 ? -6.117 7.977 13.344 1 96.69 56 GLU B C 1
ATOM 1620 O O . GLU B 1 56 ? -6.648 7.777 14.438 1 96.69 56 GLU B O 1
ATOM 1625 N N . TRP B 1 57 ? -5.602 7.035 12.68 1 98.38 57 TRP B N 1
ATOM 1626 C CA . TRP B 1 57 ? -5.535 5.684 13.227 1 98.38 57 TRP B CA 1
ATOM 1627 C C . TRP B 1 57 ? -4.668 5.645 14.484 1 98.38 57 TRP B C 1
ATOM 1629 O O . TRP B 1 57 ? -4.969 4.914 15.43 1 98.38 57 TRP B O 1
ATOM 1639 N N . LEU B 1 58 ? -3.494 6.438 14.469 1 98.81 58 LEU B N 1
ATOM 1640 C CA . LEU B 1 58 ? -2.648 6.527 15.648 1 98.81 58 LEU B CA 1
ATOM 1641 C C . LEU B 1 58 ? -3.443 7.031 16.859 1 98.81 58 LEU B C 1
ATOM 1643 O O . LEU B 1 58 ? -3.219 6.59 17.984 1 98.81 58 LEU B O 1
ATOM 1647 N N . SER B 1 59 ? -4.375 7.977 16.625 1 98.62 59 SER B N 1
ATOM 1648 C CA . SER B 1 59 ? -5.16 8.547 17.719 1 98.62 59 SER B CA 1
ATOM 1649 C C . SER B 1 59 ? -6.043 7.492 18.375 1 98.62 59 SER B C 1
ATOM 1651 O O . SER B 1 59 ? -6.379 7.605 19.547 1 98.62 59 SER B O 1
ATOM 1653 N N . LEU B 1 60 ? -6.477 6.434 17.625 1 98.56 60 LEU B N 1
ATOM 1654 C CA . LEU B 1 60 ? -7.262 5.328 18.156 1 98.56 60 LEU B CA 1
ATOM 1655 C C . LEU B 1 60 ? -6.395 4.414 19.016 1 98.56 60 LEU B C 1
ATOM 1657 O O . LEU B 1 60 ? -6.906 3.713 19.906 1 98.56 60 LEU B O 1
ATOM 1661 N N . LEU B 1 61 ? -5.062 4.43 18.75 1 98.69 61 LEU B N 1
ATOM 1662 C CA . LEU B 1 61 ? -4.117 3.688 19.578 1 98.69 61 LEU B CA 1
ATOM 1663 C C . LEU B 1 61 ? -3.705 4.5 20.797 1 98.69 61 LEU B C 1
ATOM 1665 O O . LEU B 1 61 ? -3.656 3.973 21.906 1 98.69 61 LEU B O 1
ATOM 1669 N N . ASP B 1 62 ? -3.43 5.719 20.609 1 98.62 62 ASP B N 1
ATOM 1670 C CA . ASP B 1 62 ? -2.947 6.637 21.625 1 98.62 62 ASP B CA 1
ATOM 1671 C C . ASP B 1 62 ? -3.217 8.086 21.234 1 98.62 62 ASP B C 1
ATOM 1673 O O . ASP B 1 62 ? -2.459 8.688 20.469 1 98.62 62 ASP B O 1
ATOM 1677 N N . GLU B 1 63 ? -4.246 8.734 21.719 1 98.12 63 GLU B N 1
ATOM 1678 C CA . GLU B 1 63 ? -4.656 10.102 21.406 1 98.12 63 GLU B CA 1
ATOM 1679 C C . GLU B 1 63 ? -3.572 11.102 21.781 1 98.12 63 GLU B C 1
ATOM 1681 O O . GLU B 1 63 ? -3.367 12.102 21.078 1 98.12 63 GLU B O 1
ATOM 1686 N N . GLY B 1 64 ? -2.922 10.875 22.891 1 98.19 64 GLY B N 1
ATOM 1687 C CA . GLY B 1 64 ? -1.863 11.758 23.344 1 98.19 64 GLY B CA 1
ATOM 1688 C C . GLY B 1 64 ? -0.681 11.82 22.406 1 98.19 64 GLY B C 1
ATOM 1689 O O . GLY B 1 64 ? -0.06 12.875 22.234 1 98.19 64 GLY B O 1
ATOM 1690 N N . ALA B 1 65 ? -0.341 10.703 21.766 1 98.44 65 ALA B N 1
ATOM 1691 C CA . ALA B 1 65 ? 0.755 10.641 20.797 1 98.44 65 ALA B CA 1
ATOM 1692 C C . ALA B 1 65 ? 0.372 11.32 19.484 1 98.44 65 ALA B C 1
ATOM 1694 O O . ALA B 1 65 ? 1.222 11.914 18.812 1 98.44 65 ALA B O 1
ATOM 1695 N N . ALA B 1 66 ? -0.901 11.25 19.125 1 98.5 66 ALA B N 1
ATOM 1696 C CA . ALA B 1 66 ? -1.362 11.727 17.828 1 98.5 66 ALA B CA 1
ATOM 1697 C C . ALA B 1 66 ? -1.631 13.227 17.859 1 98.5 66 ALA B C 1
ATOM 1699 O O . ALA B 1 66 ? -1.342 13.938 16.891 1 98.5 66 ALA B O 1
ATOM 1700 N N . SER B 1 67 ? -2.104 13.82 18.906 1 97.88 67 SER B N 1
ATOM 1701 C CA . SER B 1 67 ? -2.691 15.156 19 1 97.88 67 SER B CA 1
ATOM 1702 C C . SER B 1 67 ? -1.655 16.234 18.719 1 97.88 67 SER B C 1
ATOM 1704 O O . SER B 1 67 ? -1.964 17.25 18.078 1 97.88 67 SER B O 1
ATOM 1706 N N . PRO B 1 68 ? -0.389 16.109 19.125 1 98.06 68 PRO B N 1
ATOM 1707 C CA . PRO B 1 68 ? 0.555 17.203 18.906 1 98.06 68 PRO B CA 1
ATOM 1708 C C . PRO B 1 68 ? 1.116 17.219 17.484 1 98.06 68 PRO B C 1
ATOM 1710 O O . PRO B 1 68 ? 1.844 18.141 17.109 1 98.06 68 PRO B O 1
ATOM 1713 N N . LEU B 1 69 ? 0.881 16.172 16.672 1 98.12 69 LEU B N 1
ATOM 1714 C CA . LEU B 1 69 ? 1.483 16.047 15.344 1 98.12 69 LEU B CA 1
ATOM 1715 C C . LEU B 1 69 ? 0.92 17.094 14.383 1 98.12 69 LEU B C 1
ATOM 1717 O O . LEU B 1 69 ? -0.274 17.391 14.422 1 98.12 69 LEU B O 1
ATOM 1721 N N . PRO B 1 70 ? 1.768 17.609 13.555 1 97.12 70 PRO B N 1
ATOM 1722 C CA . PRO B 1 70 ? 1.296 18.594 12.578 1 97.12 70 PRO B CA 1
ATOM 1723 C C . PRO B 1 70 ? 0.412 17.969 11.5 1 97.12 70 PRO B C 1
ATOM 1725 O O . PRO B 1 70 ? 0.47 16.766 11.266 1 97.12 70 PRO B O 1
ATOM 1728 N N . ILE B 1 71 ? -0.421 18.781 10.906 1 93.5 71 ILE B N 1
ATOM 1729 C CA . ILE B 1 71 ? -1.265 18.359 9.789 1 93.5 71 ILE B CA 1
ATOM 1730 C C . ILE B 1 71 ? -0.913 19.188 8.547 1 93.5 71 ILE B C 1
ATOM 1732 O O . ILE B 1 71 ? -0.315 20.25 8.656 1 93.5 71 ILE B O 1
ATOM 1736 N N . LEU B 1 72 ? -1.261 18.656 7.387 1 95.5 72 LEU B N 1
ATOM 1737 C CA . LEU B 1 72 ? -0.885 19.234 6.102 1 95.5 72 LEU B CA 1
ATOM 1738 C C . LEU B 1 72 ? -2.107 19.781 5.375 1 95.5 72 LEU B C 1
ATOM 1740 O O . LEU B 1 72 ? -2.072 19.984 4.16 1 95.5 72 LEU B O 1
ATOM 1744 N N . TYR B 1 73 ? -3.209 19.844 6.051 1 91.44 73 TYR B N 1
ATOM 1745 C CA . TYR B 1 73 ? -4.426 20.281 5.371 1 91.44 73 TYR B CA 1
ATOM 1746 C C . TYR B 1 73 ? -5.289 21.141 6.285 1 91.44 73 TYR B C 1
ATOM 1748 O O . TYR B 1 73 ? -5.109 21.125 7.504 1 91.44 73 TYR B O 1
ATOM 1756 N N . GLU B 1 74 ? -5.98 21.906 5.598 1 89.31 74 GLU B N 1
ATOM 1757 C CA . GLU B 1 74 ? -7.066 22.625 6.262 1 89.31 74 GLU B CA 1
ATOM 1758 C C . GLU B 1 74 ? -8.422 22.031 5.891 1 89.31 74 GLU B C 1
ATOM 1760 O O . GLU B 1 74 ? -8.641 21.625 4.746 1 89.31 74 GLU B O 1
ATOM 1765 N N . GLY B 1 75 ? -9.336 21.906 6.863 1 80.38 75 GLY B N 1
ATOM 1766 C CA . GLY B 1 75 ? -10.641 21.297 6.648 1 80.38 75 GLY B CA 1
ATOM 1767 C C . GLY B 1 75 ? -10.688 19.844 7.062 1 80.38 75 GLY B C 1
ATOM 1768 O O . GLY B 1 75 ? -9.891 19.406 7.891 1 80.38 75 GLY B O 1
ATOM 1769 N N . THR B 1 76 ? -11.836 19.219 6.492 1 73.94 76 THR B N 1
ATOM 1770 C CA . THR B 1 76 ? -11.992 17.812 6.863 1 73.94 76 THR B CA 1
ATOM 1771 C C . THR B 1 76 ? -11.312 16.906 5.836 1 73.94 76 THR B C 1
ATOM 1773 O O . THR B 1 76 ? -11.492 17.094 4.629 1 73.94 76 THR B O 1
ATOM 1776 N N . LEU B 1 77 ? -10.406 16.047 6.242 1 69.38 77 LEU B N 1
ATOM 1777 C CA . LEU B 1 77 ? -9.555 15.211 5.402 1 69.38 77 LEU B CA 1
ATOM 1778 C C . LEU B 1 77 ? -10.398 14.422 4.402 1 69.38 77 LEU B C 1
ATOM 1780 O O . LEU B 1 77 ? -9.898 14.023 3.344 1 69.38 77 LEU B O 1
ATOM 1784 N N . TRP B 1 78 ? -11.688 14.227 4.355 1 67 78 TRP B N 1
ATOM 1785 C CA . TRP B 1 78 ? -12.461 13.336 3.494 1 67 78 TRP B CA 1
ATOM 1786 C C . TRP B 1 78 ? -13.32 14.133 2.516 1 67 78 TRP B C 1
ATOM 1788 O O . TRP B 1 78 ? -13.719 13.617 1.469 1 67 78 TRP B O 1
ATOM 1798 N N . ASP B 1 79 ? -13.641 15.336 2.666 1 60.38 79 ASP B N 1
ATOM 1799 C CA . ASP B 1 79 ? -14.648 16 1.848 1 60.38 79 ASP B CA 1
ATOM 1800 C C . ASP B 1 79 ? -14 17.031 0.921 1 60.38 79 ASP B C 1
ATOM 1802 O O . ASP B 1 79 ? -14.297 17.062 -0.276 1 60.38 79 ASP B O 1
ATOM 1806 N N . THR B 1 80 ? -13.469 17.969 1.154 1 65.62 80 THR B N 1
ATOM 1807 C CA . THR B 1 80 ? -13.031 19.156 0.451 1 65.62 80 THR B CA 1
ATOM 1808 C C . THR B 1 80 ? -11.953 19.891 1.25 1 65.62 80 THR B C 1
ATOM 1810 O O . THR B 1 80 ? -12.266 20.75 2.088 1 65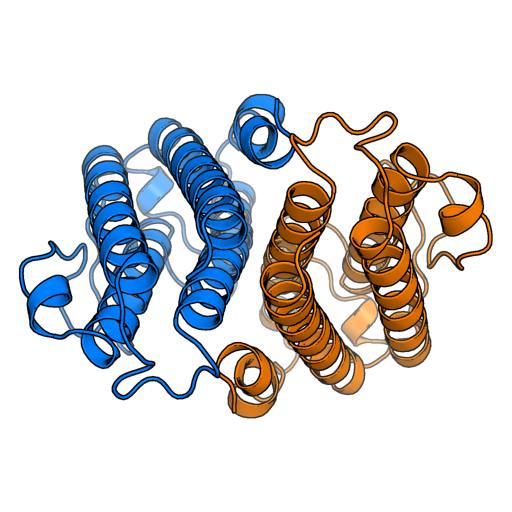.62 80 THR B O 1
ATOM 1813 N N . PHE B 1 81 ? -10.734 19.109 1.185 1 77.38 81 PHE B N 1
ATOM 1814 C CA . PHE B 1 81 ? -9.734 19.812 1.983 1 77.38 81 PHE B CA 1
ATOM 1815 C C . PHE B 1 81 ? -8.695 20.484 1.089 1 77.38 81 PHE B C 1
ATOM 1817 O O . PHE B 1 81 ? -8.547 20.109 -0.077 1 77.38 81 PHE B O 1
ATOM 1824 N N . THR B 1 82 ? -8.195 21.641 1.648 1 88.88 82 THR B N 1
ATOM 1825 C CA . THR B 1 82 ? -7.059 22.328 1.053 1 88.88 82 THR B CA 1
ATOM 1826 C C . THR B 1 82 ? -5.75 21.844 1.672 1 88.88 82 THR B C 1
ATOM 1828 O O . THR B 1 82 ? -5.605 21.828 2.896 1 88.88 82 THR B O 1
ATOM 1831 N N . ALA B 1 83 ? -4.785 21.422 0.758 1 94.25 83 ALA B N 1
ATOM 1832 C CA . ALA B 1 83 ? -3.543 20.828 1.247 1 94.25 83 ALA B CA 1
ATOM 1833 C C . ALA B 1 83 ? -2.371 21.797 1.064 1 94.25 83 ALA B C 1
ATOM 1835 O O . ALA B 1 83 ? -2.371 22.609 0.145 1 94.25 83 ALA B O 1
ATOM 1836 N N . GLN B 1 84 ? -1.384 21.656 2.016 1 94.62 84 GLN B N 1
ATOM 1837 C CA . GLN B 1 84 ? -0.107 22.359 1.893 1 94.62 84 GLN B CA 1
ATOM 1838 C C . GLN B 1 84 ? 0.636 21.922 0.632 1 94.62 84 GLN B C 1
ATOM 1840 O O . GLN B 1 84 ? 0.728 20.734 0.338 1 94.62 84 GLN B O 1
ATOM 1845 N N . GLU B 1 85 ? 1.221 22.969 -0.102 1 97.25 85 GLU B N 1
ATOM 1846 C CA . GLU B 1 85 ? 1.804 22.656 -1.403 1 97.25 85 GLU B CA 1
ATOM 1847 C C . GLU B 1 85 ? 3.324 22.766 -1.368 1 97.25 85 GLU B C 1
ATOM 1849 O O . GLU B 1 85 ? 3.969 22.875 -2.414 1 97.25 85 GLU B O 1
ATOM 1854 N N . ASP B 1 86 ? 3.928 22.797 -0.224 1 97.94 86 ASP B N 1
ATOM 1855 C CA . ASP B 1 86 ? 5.379 22.766 -0.064 1 97.94 86 ASP B CA 1
ATOM 1856 C C . ASP B 1 86 ? 5.871 21.344 0.15 1 97.94 86 ASP B C 1
ATOM 1858 O O . ASP B 1 86 ? 5.66 20.75 1.217 1 97.94 86 ASP B O 1
ATOM 1862 N N . PRO B 1 87 ? 6.703 20.812 -0.831 1 98.44 87 PRO B N 1
ATOM 1863 C CA . PRO B 1 87 ? 7.141 19.422 -0.705 1 98.44 87 PRO B CA 1
ATOM 1864 C C . PRO B 1 87 ? 8.078 19.203 0.479 1 98.44 87 PRO B C 1
ATOM 1866 O O . PRO B 1 87 ? 8.086 18.125 1.077 1 98.44 87 PRO B O 1
ATOM 1869 N N . ALA B 1 88 ? 8.875 20.188 0.818 1 98.31 88 ALA B N 1
ATOM 1870 C CA . ALA B 1 88 ? 9.773 20.062 1.963 1 98.31 88 ALA B CA 1
ATOM 1871 C C . ALA B 1 88 ? 8.984 19.906 3.262 1 98.31 88 ALA B C 1
ATOM 1873 O O . ALA B 1 88 ? 9.344 19.094 4.121 1 98.31 88 ALA B O 1
ATOM 1874 N N . ARG B 1 89 ? 7.953 20.688 3.383 1 98.31 89 ARG B N 1
ATOM 1875 C CA . ARG B 1 89 ? 7.094 20.578 4.559 1 98.31 89 ARG B CA 1
ATOM 1876 C C . ARG B 1 89 ? 6.383 19.234 4.602 1 98.31 89 ARG B C 1
ATOM 1878 O O . ARG B 1 89 ? 6.227 18.641 5.672 1 98.31 89 ARG B O 1
ATOM 1885 N N . ALA B 1 90 ? 5.875 18.766 3.482 1 98.62 90 ALA B N 1
ATOM 1886 C CA . ALA B 1 90 ? 5.25 17.438 3.404 1 98.62 90 ALA B CA 1
ATOM 1887 C C . ALA B 1 90 ? 6.199 16.359 3.9 1 98.62 90 ALA B C 1
ATOM 1889 O O . ALA B 1 90 ? 5.809 15.492 4.688 1 98.62 90 ALA B O 1
ATOM 1890 N N . ALA B 1 91 ? 7.5 16.406 3.428 1 98.69 91 ALA B N 1
ATOM 1891 C CA . ALA B 1 91 ? 8.5 15.43 3.834 1 98.69 91 ALA B CA 1
ATOM 1892 C C . ALA B 1 91 ? 8.695 15.445 5.348 1 98.69 91 ALA B C 1
ATOM 1894 O O . ALA B 1 91 ? 8.742 14.383 5.98 1 98.69 91 ALA B O 1
ATOM 1895 N N . GLU B 1 92 ? 8.82 16.641 5.906 1 98.69 92 GLU B N 1
ATOM 1896 C CA . GLU B 1 92 ? 9.023 16.797 7.34 1 98.69 92 GLU B CA 1
ATOM 1897 C C . GLU B 1 92 ? 7.871 16.203 8.133 1 98.69 92 GLU B C 1
ATOM 1899 O O . GLU B 1 92 ? 8.094 15.453 9.094 1 98.69 92 GLU B O 1
ATOM 1904 N N . VAL B 1 93 ? 6.66 16.469 7.723 1 98.75 93 VAL B N 1
ATOM 1905 C CA . VAL B 1 93 ? 5.473 16.016 8.445 1 98.75 93 VAL B CA 1
ATOM 1906 C C . VAL B 1 93 ? 5.332 14.508 8.312 1 98.75 93 VAL B C 1
ATOM 1908 O O . VAL B 1 93 ? 5.035 13.812 9.297 1 98.75 93 VAL B O 1
ATOM 1911 N N . LEU B 1 94 ? 5.516 13.938 7.176 1 98.88 94 LEU B N 1
ATOM 1912 C CA . LEU B 1 94 ? 5.445 12.492 6.984 1 98.88 94 LEU B CA 1
ATOM 1913 C C . LEU B 1 94 ? 6.453 11.773 7.879 1 98.88 94 LEU B C 1
ATOM 1915 O O . LEU B 1 94 ? 6.129 10.75 8.492 1 98.88 94 LEU B O 1
ATOM 1919 N N . ARG B 1 95 ? 7.68 12.352 7.984 1 98.81 95 ARG B N 1
ATOM 1920 C CA . ARG B 1 95 ? 8.703 11.758 8.844 1 98.81 95 ARG B CA 1
ATOM 1921 C C . ARG B 1 95 ? 8.266 11.789 10.305 1 98.81 95 ARG B C 1
ATOM 1923 O O . ARG B 1 95 ? 8.43 10.797 11.023 1 98.81 95 ARG B O 1
ATOM 1930 N N . GLU B 1 96 ? 7.77 12.922 10.719 1 98.88 96 GLU B N 1
ATOM 1931 C CA . GLU B 1 96 ? 7.344 13.07 12.109 1 98.88 96 GLU B CA 1
ATOM 1932 C C . GLU B 1 96 ? 6.207 12.109 12.445 1 98.88 96 GLU B C 1
ATOM 1934 O O . GLU B 1 96 ? 6.207 11.484 13.508 1 98.88 96 GLU B O 1
ATOM 1939 N N . VAL B 1 97 ? 5.199 11.961 11.609 1 98.88 97 VAL B N 1
ATOM 1940 C CA . VAL B 1 97 ? 4.027 11.109 11.812 1 98.88 97 VAL B CA 1
ATOM 1941 C C . VAL B 1 97 ? 4.461 9.648 11.883 1 98.88 97 VAL B C 1
ATOM 1943 O O . VAL B 1 97 ? 4.023 8.906 12.766 1 98.88 97 VAL B O 1
ATOM 1946 N N . TRP B 1 98 ? 5.367 9.227 10.961 1 98.88 98 TRP B N 1
ATOM 1947 C CA . TRP B 1 98 ? 5.797 7.832 10.938 1 98.88 98 TRP B CA 1
ATOM 1948 C C . TRP B 1 98 ? 6.656 7.504 12.148 1 98.88 98 TRP B C 1
ATOM 1950 O O . TRP B 1 98 ? 6.574 6.402 12.703 1 98.88 98 TRP B O 1
ATOM 1960 N N . ALA B 1 99 ? 7.566 8.469 12.57 1 98.88 99 ALA B N 1
ATOM 1961 C CA . ALA B 1 99 ? 8.352 8.258 13.789 1 98.88 99 ALA B CA 1
ATOM 1962 C C . ALA B 1 99 ? 7.438 8.039 14.992 1 98.88 99 ALA B C 1
ATOM 1964 O O . ALA B 1 99 ? 7.648 7.109 15.773 1 98.88 99 ALA B O 1
ATOM 1965 N N . ALA B 1 100 ? 6.441 8.875 15.141 1 98.94 100 ALA B N 1
ATOM 1966 C CA . ALA B 1 100 ? 5.504 8.766 16.25 1 98.94 100 ALA B CA 1
ATOM 1967 C C . ALA B 1 100 ? 4.707 7.465 16.188 1 98.94 100 ALA B C 1
ATOM 1969 O O . ALA B 1 100 ? 4.504 6.793 17.188 1 98.94 100 ALA B O 1
ATOM 1970 N N . ALA B 1 101 ? 4.125 7.109 14.977 1 98.94 101 ALA B N 1
ATOM 1971 C CA . ALA B 1 101 ? 3.348 5.887 14.789 1 98.94 101 ALA B CA 1
ATOM 1972 C C . ALA B 1 101 ? 4.16 4.656 15.188 1 98.94 101 ALA B C 1
ATOM 1974 O O . ALA B 1 101 ? 3.67 3.795 15.922 1 98.94 101 ALA B O 1
ATOM 1975 N N . PHE B 1 102 ? 5.473 4.598 14.719 1 98.94 102 PHE B N 1
ATOM 1976 C CA . PHE B 1 102 ? 6.312 3.445 15.023 1 98.94 102 PHE B CA 1
ATOM 1977 C C . PHE B 1 102 ? 6.594 3.359 16.516 1 98.94 102 PHE B C 1
ATOM 1979 O O . PHE B 1 102 ? 6.398 2.307 17.141 1 98.94 102 PHE B O 1
ATOM 1986 N N . GLU B 1 103 ? 7.102 4.512 17.078 1 98.75 103 GLU B N 1
ATOM 1987 C CA . GLU B 1 103 ? 7.461 4.508 18.484 1 98.75 103 GLU B CA 1
ATOM 1988 C C . GLU B 1 103 ? 6.273 4.105 19.359 1 98.75 103 GLU B C 1
ATOM 1990 O O . GLU B 1 103 ? 6.414 3.293 20.281 1 98.75 103 GLU B O 1
ATOM 1995 N N . THR B 1 104 ? 5.102 4.625 19.094 1 98.88 104 THR B N 1
ATOM 1996 C CA . THR B 1 104 ? 3.904 4.344 19.875 1 98.88 104 THR B CA 1
ATOM 1997 C C . THR B 1 104 ? 3.479 2.887 19.703 1 98.88 104 THR B C 1
ATOM 1999 O O . THR B 1 104 ? 3.203 2.197 20.688 1 98.88 104 THR B O 1
ATOM 2002 N N . ALA B 1 105 ? 3.391 2.385 18.484 1 98.88 105 ALA B N 1
ATOM 2003 C CA . ALA B 1 105 ? 2.973 1.013 18.219 1 98.88 105 ALA B CA 1
ATOM 2004 C C . ALA B 1 105 ? 3.943 0.009 18.828 1 98.88 105 ALA B C 1
ATOM 2006 O O . ALA B 1 105 ? 3.525 -1.001 19.406 1 98.88 105 ALA B O 1
ATOM 2007 N N . ALA B 1 106 ? 5.289 0.315 18.672 1 98.19 106 ALA B N 1
ATOM 2008 C CA . ALA B 1 106 ? 6.324 -0.606 19.141 1 98.19 106 ALA B CA 1
ATOM 2009 C C . ALA B 1 106 ? 6.289 -0.742 20.656 1 98.19 106 ALA B C 1
ATOM 2011 O O . ALA B 1 106 ? 6.738 -1.751 21.219 1 98.19 106 ALA B O 1
ATOM 2012 N N . ASN B 1 107 ? 5.809 0.263 21.328 1 97.69 107 ASN B N 1
ATOM 2013 C CA . ASN B 1 107 ? 5.805 0.267 22.781 1 97.69 107 ASN B CA 1
ATOM 2014 C C . ASN B 1 107 ? 4.402 0.056 23.344 1 97.69 107 ASN B C 1
ATOM 2016 O O . ASN B 1 107 ? 4.203 0.091 24.562 1 97.69 107 ASN B O 1
ATOM 2020 N N . ALA B 1 108 ? 3.439 -0.268 22.484 1 97.62 108 ALA B N 1
ATOM 2021 C CA . ALA B 1 108 ? 2.047 -0.373 22.922 1 97.62 108 ALA B CA 1
ATOM 2022 C C . ALA B 1 108 ? 1.804 -1.676 23.672 1 97.62 108 ALA B C 1
ATOM 2024 O O . ALA B 1 108 ? 2.346 -2.723 23.312 1 97.62 108 ALA B O 1
ATOM 2025 N N . GLY B 1 109 ? 0.982 -1.613 24.766 1 94.69 109 GLY B N 1
ATOM 2026 C CA . GLY B 1 109 ? 0.609 -2.797 25.516 1 94.69 109 GLY B CA 1
ATOM 2027 C C . GLY B 1 109 ? -0.601 -3.512 24.953 1 94.69 109 GLY B C 1
ATOM 2028 O O . GLY B 1 109 ? -0.988 -4.574 25.438 1 94.69 109 GLY B O 1
ATOM 2029 N N . GLY B 1 110 ? -1.253 -3.039 23.969 1 96.56 110 GLY B N 1
ATOM 2030 C CA . GLY B 1 110 ? -2.453 -3.549 23.312 1 96.56 110 GLY B CA 1
ATOM 2031 C C . GLY B 1 110 ? -2.891 -2.721 22.125 1 96.56 110 GLY B C 1
ATOM 2032 O O . GLY B 1 110 ? -2.111 -1.927 21.594 1 96.56 110 GLY B O 1
ATOM 2033 N N . THR B 1 111 ? -4.137 -2.936 21.766 1 97.75 111 THR B N 1
ATOM 2034 C CA . THR B 1 111 ? -4.586 -2.318 20.516 1 97.75 111 THR B CA 1
ATOM 2035 C C . THR B 1 111 ? -5.402 -1.062 20.812 1 97.75 111 THR B C 1
ATOM 2037 O O . THR B 1 111 ? -5.867 -0.392 19.875 1 97.75 111 THR B O 1
ATOM 2040 N N . GLY B 1 112 ? -5.559 -0.728 21.984 1 97.38 112 GLY B N 1
ATOM 2041 C CA . GLY B 1 112 ? -6.453 0.384 22.266 1 97.38 112 GLY B CA 1
ATOM 2042 C C . GLY B 1 112 ? -7.805 0.249 21.594 1 97.38 112 GLY B C 1
ATOM 2043 O O . GLY B 1 112 ? -8.469 -0.779 21.734 1 97.38 112 GLY B O 1
ATOM 2044 N N . LYS B 1 113 ? -8.242 1.295 20.859 1 98.25 113 LYS B N 1
ATOM 2045 C CA . LYS B 1 113 ? -9.539 1.302 20.172 1 98.25 113 LYS B CA 1
ATOM 2046 C C . LYS B 1 113 ? -9.391 0.852 18.719 1 98.25 113 LYS B C 1
ATOM 2048 O O . LYS B 1 113 ? -10.352 0.918 17.953 1 98.25 113 LYS B O 1
ATOM 2053 N N . LEU B 1 114 ? -8.227 0.459 18.312 1 98.44 114 LEU B N 1
ATOM 2054 C CA . LEU B 1 114 ? -8.016 -0.015 16.938 1 98.44 114 LEU B CA 1
ATOM 2055 C C . LEU B 1 114 ? -8.828 -1.274 16.672 1 98.44 114 LEU B C 1
ATOM 2057 O O . LEU B 1 114 ? -8.945 -2.141 17.547 1 98.44 114 LEU B O 1
ATOM 2061 N N . SER B 1 115 ? -9.398 -1.441 15.461 1 98.38 115 SER B N 1
ATOM 2062 C CA . SER B 1 115 ? -10.016 -2.686 15.016 1 98.38 115 SER B CA 1
ATOM 2063 C C . SER B 1 115 ? -8.961 -3.697 14.578 1 98.38 115 SER B C 1
ATOM 2065 O O . SER B 1 115 ? -9.273 -4.871 14.359 1 98.38 115 SER B O 1
ATOM 2067 N N . HIS B 1 116 ? -7.676 -3.232 14.43 1 98.38 116 HIS B N 1
ATOM 2068 C CA . HIS B 1 116 ? -6.582 -4.102 14.016 1 98.38 116 HIS B CA 1
ATOM 2069 C C . HIS B 1 116 ? -6.305 -5.176 15.062 1 98.38 116 HIS B C 1
ATOM 2071 O O . HIS B 1 116 ? -6.402 -4.918 16.266 1 98.38 116 HIS B O 1
ATOM 2077 N N . PRO B 1 117 ? -5.852 -6.367 14.602 1 97.25 117 PRO B N 1
ATOM 2078 C CA . PRO B 1 117 ? -5.566 -7.441 15.555 1 97.25 117 PRO B CA 1
ATOM 2079 C C . PRO B 1 117 ? -4.391 -7.121 16.469 1 97.25 117 PRO B C 1
ATOM 2081 O O . PRO B 1 117 ? -4.234 -7.758 17.516 1 97.25 117 PRO B O 1
ATOM 2084 N N . SER B 1 118 ? -3.498 -6.238 16.109 1 98.19 118 SER B N 1
ATOM 2085 C CA . SER B 1 118 ? -2.336 -5.828 16.891 1 98.19 118 SER B CA 1
ATOM 2086 C C . SER B 1 118 ? -1.808 -4.477 16.422 1 98.19 118 SER B C 1
ATOM 2088 O O . SER B 1 118 ? -2.113 -4.031 15.312 1 98.19 118 SER B O 1
ATOM 2090 N N . PRO B 1 119 ? -0.952 -3.822 17.297 1 98.5 119 PRO B N 1
ATOM 2091 C CA . PRO B 1 119 ? -0.305 -2.588 16.844 1 98.5 119 PRO B CA 1
ATOM 2092 C C . PRO B 1 119 ? 0.592 -2.805 15.625 1 98.5 119 PRO B C 1
ATOM 2094 O O . PRO B 1 119 ? 0.742 -1.904 14.789 1 98.5 119 PRO B O 1
ATOM 2097 N N . ALA B 1 120 ? 1.167 -4.027 15.469 1 98.75 120 ALA B N 1
ATOM 2098 C CA . ALA B 1 120 ? 1.963 -4.355 14.289 1 98.75 120 ALA B CA 1
ATOM 2099 C C . ALA B 1 120 ? 1.112 -4.305 13.023 1 98.75 120 ALA B C 1
ATOM 2101 O O . ALA B 1 120 ? 1.544 -3.77 12 1 98.75 120 ALA B O 1
ATOM 2102 N N . GLN B 1 121 ? -0.11 -4.832 13.133 1 98.81 121 GLN B N 1
ATOM 2103 C CA . GLN B 1 121 ? -0.981 -4.844 11.961 1 98.81 121 GLN B CA 1
ATOM 2104 C C . GLN B 1 121 ? -1.416 -3.432 11.578 1 98.81 121 GLN B C 1
ATOM 2106 O O . GLN B 1 121 ? -1.613 -3.135 10.398 1 98.81 121 GLN B O 1
ATOM 2111 N N . PHE B 1 122 ? -1.542 -2.58 12.617 1 98.88 122 PHE B N 1
ATOM 2112 C CA . PHE B 1 122 ? -1.788 -1.166 12.359 1 98.88 122 PHE B CA 1
ATOM 2113 C C . PHE B 1 122 ? -0.675 -0.568 11.508 1 98.88 122 PHE B C 1
ATOM 2115 O O . PHE B 1 122 ? -0.94 0.059 10.477 1 98.88 122 PHE B O 1
ATOM 2122 N N . LEU B 1 123 ? 0.609 -0.808 11.859 1 98.94 123 LEU B N 1
ATOM 2123 C CA . LEU B 1 123 ? 1.742 -0.281 11.102 1 98.94 123 LEU B CA 1
ATOM 2124 C C . LEU B 1 123 ? 1.762 -0.842 9.688 1 98.94 123 LEU B C 1
ATOM 2126 O O . LEU B 1 123 ? 2.008 -0.107 8.727 1 98.94 123 LEU B O 1
ATOM 2130 N N . LEU B 1 124 ? 1.521 -2.109 9.539 1 98.94 124 LEU B N 1
ATOM 2131 C CA . LEU B 1 124 ? 1.562 -2.76 8.234 1 98.94 124 LEU B CA 1
ATOM 2132 C C . LEU B 1 124 ? 0.458 -2.229 7.328 1 98.94 124 LEU B C 1
ATOM 2134 O O . LEU B 1 124 ? 0.665 -2.062 6.125 1 98.94 124 LEU B O 1
ATOM 2138 N N . HIS B 1 125 ? -0.75 -1.937 7.898 1 98.94 125 HIS B N 1
ATOM 2139 C CA . HIS B 1 125 ? -1.826 -1.292 7.152 1 98.94 125 HIS B CA 1
ATOM 2140 C C . HIS B 1 125 ? -1.397 0.079 6.641 1 98.94 125 HIS B C 1
ATOM 2142 O O . HIS B 1 125 ? -1.612 0.405 5.473 1 98.94 125 HIS B O 1
ATOM 2148 N N . MET B 1 126 ? -0.72 0.864 7.469 1 98.88 126 MET B N 1
ATOM 2149 C CA . MET B 1 126 ? -0.3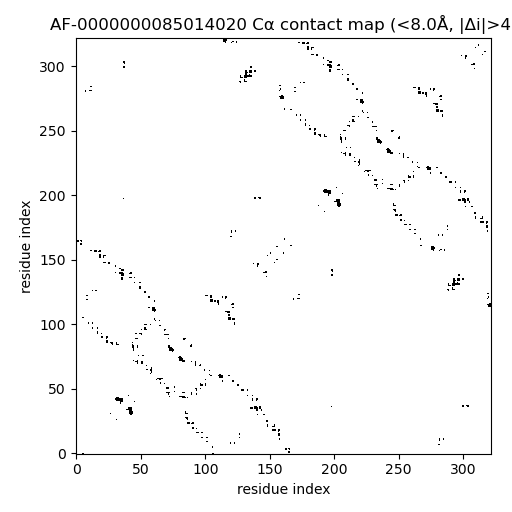23 2.209 7.062 1 98.88 126 MET B CA 1
ATOM 2150 C C . MET B 1 126 ? 0.768 2.156 6 1 98.88 126 MET B C 1
ATOM 2152 O O . MET B 1 126 ? 0.817 3.012 5.113 1 98.88 126 MET B O 1
ATOM 2156 N N . LEU B 1 127 ? 1.667 1.146 6.082 1 98.94 127 LEU B N 1
ATOM 2157 C CA . LEU B 1 127 ? 2.691 0.993 5.055 1 98.94 127 LEU B CA 1
ATOM 2158 C C . LEU B 1 127 ? 2.061 0.729 3.691 1 98.94 127 LEU B C 1
ATOM 2160 O O . LEU B 1 127 ? 2.455 1.334 2.693 1 98.94 127 LEU B O 1
ATOM 2164 N N . THR B 1 128 ? 1.064 -0.148 3.643 1 98.88 128 THR B N 1
ATOM 2165 C CA . THR B 1 128 ? 0.421 -0.46 2.371 1 98.88 128 THR B CA 1
ATOM 2166 C C . THR B 1 128 ? -0.443 0.707 1.901 1 98.88 128 THR B C 1
ATOM 2168 O O . THR B 1 128 ? -0.574 0.944 0.699 1 98.88 128 THR B O 1
ATOM 2171 N N . HIS B 1 129 ? -1.042 1.463 2.848 1 98.88 129 HIS B N 1
ATOM 2172 C CA . HIS B 1 129 ? -1.798 2.672 2.537 1 98.88 129 HIS B CA 1
ATOM 2173 C C . HIS B 1 129 ? -0.932 3.689 1.802 1 98.88 129 HIS B C 1
ATOM 2175 O O . HIS B 1 129 ? -1.34 4.227 0.77 1 98.88 129 HIS B O 1
ATOM 2181 N N . ASP B 1 130 ? 0.307 3.922 2.389 1 98.88 130 ASP B N 1
ATOM 2182 C CA . ASP B 1 130 ? 1.237 4.836 1.732 1 98.88 130 ASP B CA 1
ATOM 2183 C C . ASP B 1 130 ? 1.547 4.375 0.31 1 98.88 130 ASP B C 1
ATOM 2185 O O . ASP B 1 130 ? 1.536 5.18 -0.625 1 98.88 130 ASP B O 1
ATOM 2189 N N . ALA B 1 131 ? 1.844 3.096 0.105 1 98.88 131 ALA B N 1
ATOM 2190 C CA . ALA B 1 131 ? 2.209 2.559 -1.204 1 98.88 131 ALA B CA 1
ATOM 2191 C C . ALA B 1 131 ? 1.063 2.719 -2.201 1 98.88 131 ALA B C 1
ATOM 2193 O O . ALA B 1 131 ? 1.287 3.076 -3.359 1 98.88 131 ALA B O 1
ATOM 2194 N N . HIS B 1 132 ? -0.175 2.459 -1.755 1 98.75 132 HIS B N 1
ATOM 2195 C CA . HIS B 1 132 ? -1.378 2.625 -2.562 1 98.75 132 HIS B CA 1
ATOM 2196 C C . HIS B 1 132 ? -1.48 4.043 -3.111 1 98.75 132 HIS B C 1
ATOM 2198 O O . HIS B 1 132 ? -1.625 4.238 -4.32 1 98.75 132 HIS B O 1
ATOM 2204 N N . HIS B 1 133 ? -1.336 5.012 -2.287 1 98.31 133 HIS B N 1
ATOM 2205 C CA . HIS B 1 133 ? -1.505 6.398 -2.699 1 98.31 133 HIS B CA 1
ATOM 2206 C C . HIS B 1 133 ? -0.287 6.898 -3.469 1 98.31 133 HIS B C 1
ATOM 2208 O O . HIS B 1 133 ? -0.415 7.734 -4.367 1 98.31 133 HIS B O 1
ATOM 2214 N N . ARG B 1 134 ? 0.974 6.301 -3.205 1 98.62 134 ARG B N 1
ATOM 2215 C CA . ARG B 1 134 ? 2.137 6.652 -4.012 1 98.62 134 ARG B CA 1
ATOM 2216 C C . ARG B 1 134 ? 1.942 6.227 -5.465 1 98.62 134 ARG B C 1
ATOM 2218 O O . ARG B 1 134 ? 2.375 6.926 -6.383 1 98.62 134 ARG B O 1
ATOM 2225 N N . GLY B 1 135 ? 1.292 5.102 -5.637 1 97.75 135 GLY B N 1
ATOM 2226 C CA . GLY B 1 135 ? 0.971 4.699 -7 1 97.75 135 GLY B CA 1
ATOM 2227 C C . GLY B 1 135 ? 0.107 5.707 -7.73 1 97.75 135 GLY B C 1
ATOM 2228 O O . GLY B 1 135 ? 0.299 5.945 -8.922 1 97.75 135 GLY B O 1
ATOM 2229 N N . GLN B 1 136 ? -0.771 6.27 -7.047 1 97.5 136 GLN B N 1
ATOM 2230 C CA . GLN B 1 136 ? -1.663 7.27 -7.625 1 97.5 136 GLN B CA 1
ATOM 2231 C C . GLN B 1 136 ? -0.93 8.586 -7.867 1 97.5 136 GLN B C 1
ATOM 2233 O O . GLN B 1 136 ? -1.162 9.258 -8.875 1 97.5 136 GLN B O 1
ATOM 2238 N N . VAL B 1 137 ? -0.098 8.953 -6.91 1 98 137 VAL B N 1
ATOM 2239 C CA . VAL B 1 137 ? 0.697 10.172 -7.035 1 98 137 VAL B CA 1
ATOM 2240 C C . VAL B 1 137 ? 1.563 10.094 -8.289 1 98 137 VAL B C 1
ATOM 2242 O O . VAL B 1 137 ? 1.646 11.062 -9.055 1 98 137 VAL B O 1
ATOM 2245 N N . LEU B 1 138 ? 2.275 8.969 -8.555 1 97.69 138 LEU B N 1
ATOM 2246 C CA . LEU B 1 138 ? 3.135 8.812 -9.719 1 97.69 138 LEU B CA 1
ATOM 2247 C C . LEU B 1 138 ? 2.326 8.914 -11.008 1 97.69 138 LEU B C 1
ATOM 2249 O O . LEU B 1 138 ? 2.801 9.469 -12 1 97.69 138 LEU B O 1
ATOM 2253 N N . LEU B 1 139 ? 1.061 8.43 -10.984 1 97.31 139 LEU B N 1
ATOM 2254 C CA . LEU B 1 139 ? 0.206 8.555 -12.156 1 97.31 139 LEU B CA 1
ATOM 2255 C C . LEU B 1 139 ? -0.229 10 -12.367 1 97.31 139 LEU B C 1
ATOM 2257 O O . LEU B 1 139 ? -0.359 10.453 -13.508 1 97.31 139 LEU B O 1
ATOM 2261 N N . ALA B 1 140 ? -0.543 10.688 -11.242 1 97.5 140 ALA B N 1
ATOM 2262 C CA . ALA B 1 140 ? -0.856 12.109 -11.352 1 97.5 140 ALA B CA 1
ATOM 2263 C C . ALA B 1 140 ? 0.272 12.867 -12.047 1 97.5 140 ALA B C 1
ATOM 2265 O O . ALA B 1 140 ? 0.024 13.68 -12.938 1 97.5 140 ALA B O 1
ATOM 2266 N N . LEU B 1 141 ? 1.503 12.586 -11.617 1 98.25 141 LEU B N 1
ATOM 2267 C CA . LEU B 1 141 ? 2.646 13.258 -12.234 1 98.25 141 LEU B CA 1
ATOM 2268 C C . LEU B 1 141 ? 2.746 12.906 -13.719 1 98.25 141 LEU B C 1
ATOM 2270 O O . LEU B 1 141 ? 2.836 13.797 -14.562 1 98.25 141 LEU B O 1
ATOM 2274 N N . LYS B 1 142 ? 2.689 11.633 -14.016 1 96.94 142 LYS B N 1
ATOM 2275 C CA . LYS B 1 142 ? 2.854 11.133 -15.375 1 96.94 142 LYS B CA 1
ATOM 2276 C C . LYS B 1 142 ? 1.824 11.758 -16.312 1 96.94 142 LYS B C 1
ATOM 2278 O O . LYS B 1 142 ? 2.178 12.289 -17.375 1 96.94 142 LYS B O 1
ATOM 2283 N N . VAL B 1 143 ? 0.522 11.758 -16.016 1 96.75 143 VAL B N 1
ATOM 2284 C CA . VAL B 1 143 ? -0.546 12.156 -16.922 1 96.75 143 VAL B CA 1
ATOM 2285 C C . VAL B 1 143 ? -0.57 13.68 -17.062 1 96.75 143 VAL B C 1
ATOM 2287 O O . VAL B 1 143 ? -1.203 14.211 -17.984 1 96.75 143 VAL B O 1
ATOM 2290 N N . ASN B 1 144 ? 0.061 14.406 -16.141 1 97.31 144 ASN B N 1
ATOM 2291 C CA . ASN B 1 144 ? 0.137 15.867 -16.203 1 97.31 144 ASN B CA 1
ATOM 2292 C C . ASN B 1 144 ? 1.454 16.328 -16.828 1 97.31 144 ASN B C 1
ATOM 2294 O O . ASN B 1 144 ? 1.783 17.516 -16.781 1 97.31 144 ASN B O 1
ATOM 2298 N N . GLY B 1 145 ? 2.268 15.375 -17.297 1 97.25 145 GLY B N 1
ATOM 2299 C CA . GLY B 1 145 ? 3.426 15.695 -18.109 1 97.25 145 GLY B CA 1
ATOM 2300 C C . GLY B 1 145 ? 4.684 15.938 -17.297 1 97.25 145 GLY B C 1
ATOM 2301 O O . GLY B 1 145 ? 5.656 16.5 -17.797 1 97.25 145 GLY B O 1
ATOM 2302 N N . PHE B 1 146 ? 4.727 15.633 -16.062 1 98.44 146 PHE B N 1
ATOM 2303 C CA . PHE B 1 146 ? 5.895 15.82 -15.219 1 98.44 146 PHE B CA 1
ATOM 2304 C C . PHE B 1 146 ? 6.785 14.586 -15.227 1 98.44 146 PHE B C 1
ATOM 2306 O O . PHE B 1 146 ? 6.293 13.461 -15.375 1 98.44 146 PHE B O 1
ATOM 2313 N N . PRO B 1 147 ? 8.148 14.773 -15.094 1 97.94 147 PRO B N 1
ATOM 2314 C CA . PRO B 1 147 ? 9.016 13.602 -14.953 1 97.94 147 PRO B CA 1
ATOM 2315 C C . PRO B 1 147 ? 8.766 12.828 -13.656 1 97.94 147 PRO B C 1
ATOM 2317 O O . PRO B 1 147 ? 8.352 13.422 -12.656 1 97.94 147 PRO B O 1
ATOM 2320 N N . LEU B 1 148 ? 9.047 11.617 -13.688 1 97.81 148 LEU B N 1
ATOM 2321 C CA . LEU B 1 148 ? 8.984 10.758 -12.508 1 97.81 148 LEU B CA 1
ATOM 2322 C C . LEU B 1 148 ? 10.32 10.727 -11.789 1 97.81 148 LEU B C 1
ATOM 2324 O O . LEU B 1 148 ? 11.359 11.055 -12.375 1 97.81 148 LEU B O 1
ATOM 2328 N N . PRO B 1 149 ? 10.281 10.391 -10.516 1 98.25 149 PRO B N 1
ATOM 2329 C CA . PRO B 1 149 ? 11.562 10.234 -9.82 1 98.25 149 PRO B CA 1
ATOM 2330 C C . PRO B 1 149 ? 12.406 9.094 -10.383 1 98.25 149 PRO B C 1
ATOM 2332 O O . PRO B 1 149 ? 11.875 8.219 -11.07 1 98.25 149 PRO B O 1
ATOM 2335 N N . ASP B 1 150 ? 13.766 9.141 -10.078 1 97.81 150 ASP B N 1
ATOM 2336 C CA . ASP B 1 150 ? 14.648 8.047 -10.438 1 97.81 150 ASP B CA 1
ATOM 2337 C C . ASP B 1 150 ? 14.18 6.73 -9.82 1 97.81 150 ASP B C 1
ATOM 2339 O O . ASP B 1 150 ? 14 6.641 -8.602 1 97.81 150 ASP B O 1
ATOM 2343 N N . GLU B 1 151 ? 14 5.793 -10.664 1 95.75 151 GLU B N 1
ATOM 2344 C CA . GLU B 1 151 ? 13.406 4.527 -10.242 1 95.75 151 GLU B CA 1
ATOM 2345 C C . GLU B 1 151 ? 14.281 3.836 -9.195 1 95.75 151 GLU B C 1
ATOM 2347 O O . GLU B 1 151 ? 13.766 3.311 -8.203 1 95.75 151 GLU B O 1
ATOM 2352 N N . GLU B 1 152 ? 15.578 3.818 -9.461 1 96.19 152 GLU B N 1
ATOM 2353 C CA . GLU B 1 152 ? 16.469 3.148 -8.523 1 96.19 152 GLU B CA 1
ATOM 2354 C C . GLU B 1 152 ? 16.484 3.857 -7.172 1 96.19 152 GLU B C 1
ATOM 2356 O O . GLU B 1 152 ? 16.469 3.207 -6.125 1 96.19 152 GLU B O 1
ATOM 2361 N N . ALA B 1 153 ? 16.547 5.164 -7.152 1 97.44 153 ALA B N 1
ATOM 2362 C CA . ALA B 1 153 ? 16.516 5.934 -5.91 1 97.44 153 ALA B CA 1
ATOM 2363 C C . ALA B 1 153 ? 15.219 5.715 -5.152 1 97.44 153 ALA B C 1
ATOM 2365 O O . ALA B 1 153 ? 15.211 5.637 -3.922 1 97.44 153 ALA B O 1
ATOM 2366 N N . LEU B 1 154 ? 14.102 5.586 -5.957 1 98 154 LEU B N 1
ATOM 2367 C CA . LEU B 1 154 ? 12.781 5.512 -5.34 1 98 154 LEU B CA 1
ATOM 2368 C C . LEU B 1 154 ? 12.547 4.141 -4.719 1 98 154 LEU B C 1
ATOM 2370 O O . LEU B 1 154 ? 12.125 4.039 -3.566 1 98 154 LEU B O 1
ATOM 2374 N N . TRP B 1 155 ? 12.891 3.109 -5.426 1 97.5 155 TRP B N 1
ATOM 2375 C CA . TRP B 1 155 ? 12.508 1.771 -4.992 1 97.5 155 TRP B CA 1
ATOM 2376 C C . TRP B 1 155 ? 13.656 1.09 -4.25 1 97.5 155 TRP B C 1
ATOM 2378 O O . TRP B 1 155 ? 13.453 0.084 -3.566 1 97.5 155 TRP B O 1
ATOM 2388 N N . GLY B 1 156 ? 14.906 1.602 -4.355 1 97.81 156 GLY B N 1
ATOM 2389 C CA . GLY B 1 156 ? 16.078 1.023 -3.73 1 97.81 156 GLY B CA 1
ATOM 2390 C C . GLY B 1 156 ? 15.883 0.708 -2.26 1 97.81 156 GLY B C 1
ATOM 2391 O O . GLY B 1 156 ? 16.203 -0.396 -1.808 1 97.81 156 GLY B O 1
ATOM 2392 N N . PRO B 1 157 ? 15.391 1.64 -1.466 1 97.75 157 PRO B N 1
ATOM 2393 C CA . PRO B 1 157 ? 15.211 1.412 -0.03 1 97.75 157 PRO B CA 1
ATOM 2394 C C . PRO B 1 157 ? 14.359 0.178 0.271 1 97.75 157 PRO B C 1
ATOM 2396 O O . PRO B 1 157 ? 14.625 -0.536 1.241 1 97.75 157 PRO B O 1
ATOM 2399 N N . LEU B 1 158 ? 13.297 -0.181 -0.534 1 97.75 158 LEU B N 1
ATOM 2400 C CA . LEU B 1 158 ? 12.398 -1.308 -0.302 1 97.75 158 LEU B CA 1
ATOM 2401 C C . LEU B 1 158 ? 13.078 -2.627 -0.65 1 97.75 158 LEU B C 1
ATOM 2403 O O . LEU B 1 158 ? 12.68 -3.686 -0.167 1 97.75 158 LEU B O 1
ATOM 2407 N N . ARG B 1 159 ? 14.156 -2.518 -1.468 1 97 159 ARG B N 1
ATOM 2408 C CA . ARG B 1 159 ? 14.867 -3.703 -1.939 1 97 159 ARG B CA 1
ATOM 2409 C C . ARG B 1 159 ? 16.109 -3.967 -1.101 1 97 159 ARG B C 1
ATOM 2411 O O . ARG B 1 159 ? 16.859 -4.91 -1.368 1 97 159 ARG B O 1
ATOM 2418 N N . GLY B 1 160 ? 16.297 -3.143 -0.111 1 94 160 GLY B N 1
ATOM 2419 C CA . GLY B 1 160 ? 17.484 -3.262 0.703 1 94 160 GLY B CA 1
ATOM 2420 C C . GLY B 1 160 ? 18.719 -2.684 0.036 1 94 160 GLY B C 1
ATOM 2421 O O . GLY B 1 160 ? 19.844 -3.102 0.328 1 94 160 GLY B O 1
ATOM 2422 N N . GLU B 1 161 ? 18.5 -1.82 -0.882 1 89.44 161 GLU B N 1
ATOM 2423 C CA . GLU B 1 161 ? 19.578 -1.231 -1.65 1 89.44 161 GLU B CA 1
ATOM 2424 C C . GLU B 1 161 ? 19.797 0.236 -1.282 1 89.44 161 GLU B C 1
ATOM 2426 O O . GLU B 1 161 ? 18.859 0.91 -0.853 1 89.44 161 GLU B O 1
#

pLDDT: mean 96.21, std 6.2, range [59.56, 98.94]

Radius of gyration: 18.75 Å; Cα contacts (8 Å, |Δi|>4): 500; chains: 2; bounding box: 38×48×49 Å

Foldseek 3Di:
DDPVLLVVLVLLLVLLLQLLVLQLVQDDLVQQQQAQPPGHDGVQLLLQLLLVVLLVQVCQQPVVLSVVQDGQWDDDNPDDIDGHSRSVVSSVRSVSSSVSLSVSQVPGPANRRHPDRGSSRSSVVSSVSNVVSVVRSQNSCVVVPHDDGDPCSNCVSVVVD/DDPVLLVVLVLLLVLLLQLLVLQLVQDDLVQQQQAQPPRHDGVQLLLQLLLVVLLVQVCQQPVVLSVVQDGFWDDDSPDDIDGHSRSVVSSVRSVSSSVSLSVSQVPGPARRRHPDRGSSRSSVVSSVSNVVSVVRSQNSCVVVPHDDGDPCSNCVSVVVD

InterPro domains:
  IPR007837 DNA damage-inducible protein DinB [PF05163] (12-146)
  IPR007837 DNA damage-inducible protein DinB [PTHR37302] (16-152)
  IPR034660 DinB/YfiT-like putative metalloenzymes [G3DSA:1.20.120.450] (8-150)
  IPR034660 DinB/YfiT-like putative metalloenzymes [SSF109854] (3-146)

Solvent-accessible surface area (backbone atoms only — not comparable to full-atom values): 16677 Å² total; per-residue (Å²): 108,53,71,65,43,44,52,56,50,51,52,52,51,51,24,53,48,49,30,48,44,46,52,29,70,65,50,47,55,74,55,24,64,29,48,22,77,76,79,50,57,29,35,19,41,47,58,26,47,51,41,49,53,50,39,52,56,34,32,37,55,37,48,79,72,29,68,78,56,82,78,42,55,46,76,50,95,86,82,66,59,54,42,53,48,49,35,67,59,50,38,53,46,44,48,53,50,50,53,48,49,48,55,51,38,59,66,42,93,59,35,67,71,43,61,29,90,33,37,66,45,46,53,54,37,48,51,26,50,46,28,18,51,49,34,37,39,54,43,8,34,50,62,69,71,42,84,74,71,60,61,63,70,39,48,23,42,56,44,51,87,110,54,72,64,44,44,50,55,50,50,52,53,51,50,24,53,48,49,28,47,43,45,50,28,71,62,49,45,56,73,54,24,63,28,48,21,76,77,78,49,57,27,36,19,41,47,57,26,47,50,43,50,53,50,39,51,54,35,33,38,54,36,48,79,72,30,67,80,57,81,77,41,56,47,76,52,92,85,77,73,55,53,44,53,48,50,35,67,58,51,38,52,45,44,47,51,51,49,53,49,46,48,56,51,38,58,68,40,95,58,35,66,71,43,62,29,91,33,37,65,45,47,52,54,37,48,52,26,51,46,27,18,51,49,31,36,39,55,44,8,34,48,62,68,72,43,85,74,73,60,61,63,70,41,49,22,42,56,44,52,88

Secondary structure (DSSP, 8-state):
--HHHHHHHHHHHHHHHHHHHHHHHH--HHHHT-B-TTT--BHHHHHHHHHHHHHHHHHHH-HHHHTTS--SEEEETTTEEEE---HHHHHHHHHHHHHHHHHHHHT-SS-TT-SSSSHHHHHHHHHHHHHHHHHHHHHHHHHTTPPPPPHHHHHGGGGT-/--HHHHHHHHHHHHHHHHHHHHHHHH--HHHHTPBPTTT--BHHHHHHHHHHHHHHHHHHH-HHHHTTS--SEES-TTTS-EE---HHHHHHHHHHHHHHHHHHHHT-SS-TT-SSSSHHHHHHHHHHHHHHHHHHHHHHHHHTTPPPPPHHHHHGGGGT-

Sequence (322 aa):
MTPETRAVLATAVEANSRVNDVLCAHLTPEMMRARTPGGGMTVAQHLAHMAGVTQEWLSLLDEGAASPLPILYEGTLWDTFTAQEDPARAAEVLREVWAAAFETAANAGGTGKLSHPSPAQFLLHMLTHDAHHRGQVLLALKVNGFPLPDEEALWGPLRGEMTPETRAVLATAVEANSRVNDVLCAHLTPEMMRARTPGGGMTVAQHLAHMAGVTQEWLSLLDEGAASPLPILYEGTLWDTFTAQEDPARAAEVLREVWAAAFETAANAGGTGKLSHPSPAQFLLHMLTHDAHHRGQVLLALKVNGFPLPDEEALWGPLRGE

Organism: Deinococcus geothermalis (strain DSM 11300 / CIP 105573 / AG-3a) (NCBI:txid319795)

Nearest PDB structures (foldseek):
  1rxq-assembly1_B  TM=6.493E-01  e=2.303E-02  Bacillus subtilis
  8fx9-assembly1_A-2  TM=6.615E-01  e=3.297E-02  Mycobacterium tuberculosis
  2yqy-assembly1_A  TM=6.697E-01  e=8.291E-02  Thermus thermophilus HB8
  2nsf-assembly1_A  TM=5.496E-01  e=2.431E-01  Corynebacterium glutamicum
  2nsg-assembly1_A  TM=5.487E-01  e=4.272E-01  Corynebacterium glutamicum